Protein AF-A0A3Q8USA1-F1 (afdb_monomer)

Nearest PDB structures (foldseek):
  6ojb-assembly1_A  TM=8.573E-01  e=2.885E-10  Aspergillus fumigatus Af293
  6w6a-assembly1_A  TM=5.970E-01  e=2.858E-02  Stenotrophomonas maltophilia K279a
  2fy8-assembly1_B  TM=5.169E-01  e=9.387E-01  Methanothermobacter thermautotrophicus
  3dc8-assembly1_A  TM=4.720E-01  e=6.719E+00  Sinorhizobium meliloti

Sequence (205 aa):
MTAIPALAATARRVLTFAVVAVLATACMSRPESRDEGRWTPRPGEAADWDWQIDAPYELDEHRAMYDLDLAARMGCDGVEPDQNNPLDNRPGFPITRDDQVSWYREVAAEAHARGLSAGMKNGHDQPGAVAELVGHFDWALPEECAQYGECARLRPFVEAGKAVFAVDYAPGADRRTACRAHRAENVDGLIKTAPPTGEYRKRCG

Structure (mmCIF, N/CA/C/O backbone):
data_AF-A0A3Q8USA1-F1
#
_entry.id   AF-A0A3Q8USA1-F1
#
loop_
_atom_site.group_PDB
_atom_site.id
_atom_site.type_symbol
_atom_site.label_atom_id
_atom_site.label_alt_id
_atom_site.label_comp_id
_atom_site.label_asym_id
_atom_site.label_entity_id
_atom_site.label_seq_id
_atom_site.pdbx_PDB_ins_code
_atom_site.Cartn_x
_atom_site.Cartn_y
_atom_site.Cartn_z
_atom_site.occupancy
_atom_site.B_iso_or_equiv
_atom_site.auth_seq_id
_atom_site.auth_comp_id
_atom_site.auth_asym_id
_atom_site.auth_atom_id
_atom_site.pdbx_PDB_model_num
ATOM 1 N N . MET A 1 1 ? -30.283 -60.506 -32.685 1.00 41.50 1 MET A N 1
ATOM 2 C CA . MET A 1 1 ? -29.830 -61.617 -33.548 1.00 41.50 1 MET A CA 1
ATOM 3 C C . MET A 1 1 ? -30.134 -61.260 -34.991 1.00 41.50 1 MET A C 1
ATOM 5 O O . MET A 1 1 ? -31.283 -61.382 -35.374 1.00 41.50 1 MET A O 1
ATOM 9 N N . THR A 1 2 ? -29.133 -60.803 -35.741 1.00 37.25 2 THR A N 1
ATOM 10 C CA . THR A 1 2 ? -28.984 -60.978 -37.199 1.00 37.25 2 THR A CA 1
ATOM 11 C C . THR A 1 2 ? -27.609 -60.431 -37.572 1.00 37.25 2 THR A C 1
ATOM 13 O O . THR A 1 2 ? -27.199 -59.380 -37.086 1.00 37.25 2 THR A O 1
ATOM 16 N N . ALA A 1 3 ? -26.863 -61.210 -38.346 1.00 30.52 3 ALA A N 1
ATOM 17 C CA . ALA A 1 3 ? -25.444 -61.048 -38.616 1.00 30.52 3 ALA A CA 1
ATOM 18 C C . ALA A 1 3 ? -25.190 -61.084 -40.135 1.00 30.52 3 ALA A C 1
ATOM 20 O O . ALA A 1 3 ? -25.905 -61.806 -40.825 1.00 30.52 3 ALA A O 1
ATOM 21 N N . ILE A 1 4 ? -24.099 -60.414 -40.561 1.00 34.09 4 ILE A N 1
ATOM 22 C CA . ILE A 1 4 ? -23.218 -60.711 -41.728 1.00 34.09 4 ILE A CA 1
ATOM 23 C C . ILE A 1 4 ? -23.757 -60.291 -43.129 1.00 34.09 4 ILE A C 1
ATOM 25 O O . ILE A 1 4 ? -24.957 -60.416 -43.352 1.00 34.09 4 ILE A O 1
ATOM 29 N N . PRO A 1 5 ? -22.916 -59.816 -44.097 1.00 47.31 5 PRO A N 1
ATOM 30 C CA . PRO A 1 5 ? -21.484 -60.113 -44.250 1.00 47.31 5 PRO A CA 1
ATOM 31 C C . PRO A 1 5 ? -20.484 -58.963 -44.418 1.00 47.31 5 PRO A C 1
ATOM 33 O O . PRO A 1 5 ? -20.779 -57.842 -44.821 1.00 47.31 5 PRO A O 1
ATOM 36 N N . ALA A 1 6 ? -19.243 -59.368 -44.149 1.00 36.03 6 ALA A N 1
ATOM 37 C CA . ALA A 1 6 ? -17.991 -58.718 -44.477 1.00 36.03 6 ALA A CA 1
ATOM 38 C C . ALA A 1 6 ? -17.685 -58.770 -45.985 1.00 36.03 6 ALA A C 1
ATOM 40 O O . ALA A 1 6 ? -17.924 -59.787 -46.637 1.00 36.03 6 ALA A O 1
ATOM 41 N N . LEU A 1 7 ? -17.046 -57.717 -46.502 1.00 40.62 7 LEU A N 1
ATOM 42 C CA . LEU A 1 7 ? -16.212 -57.794 -47.699 1.00 40.62 7 LEU A CA 1
ATOM 43 C C . LEU A 1 7 ? -14.743 -57.736 -47.275 1.00 40.62 7 LEU A C 1
ATOM 45 O O . LEU A 1 7 ? -14.263 -56.729 -46.760 1.00 40.62 7 LEU A O 1
ATOM 49 N N . ALA A 1 8 ? -14.041 -58.839 -47.509 1.00 38.56 8 ALA A N 1
ATOM 50 C CA . ALA A 1 8 ? -12.591 -58.897 -47.529 1.00 38.56 8 ALA A CA 1
ATOM 51 C C . ALA A 1 8 ? -12.108 -58.595 -48.951 1.00 38.56 8 ALA A C 1
ATOM 53 O O . ALA A 1 8 ? -12.553 -59.246 -49.895 1.00 38.56 8 ALA A O 1
ATOM 54 N N . ALA A 1 9 ? -11.157 -57.674 -49.105 1.00 42.28 9 ALA A N 1
ATOM 55 C CA . ALA A 1 9 ? -10.286 -57.664 -50.274 1.00 42.28 9 ALA A CA 1
ATOM 56 C C . ALA A 1 9 ? -8.929 -57.014 -49.968 1.00 42.28 9 ALA A C 1
ATOM 58 O O . ALA A 1 9 ? -8.807 -55.813 -49.753 1.00 42.28 9 ALA A O 1
ATOM 59 N N . THR A 1 10 ? -7.910 -57.867 -50.072 1.00 44.50 10 THR A N 1
ATOM 60 C CA . THR A 1 10 ? -6.537 -57.594 -50.523 1.00 44.50 10 THR A CA 1
ATOM 61 C C . THR A 1 10 ? -5.614 -56.734 -49.660 1.00 44.50 10 THR A C 1
ATOM 63 O O . THR A 1 10 ? -5.546 -55.512 -49.747 1.00 44.50 10 THR A O 1
ATOM 66 N N . ALA A 1 11 ? -4.763 -57.461 -48.935 1.00 45.81 11 ALA A N 1
ATOM 67 C CA . ALA A 1 11 ? -3.492 -57.009 -48.405 1.00 45.81 11 ALA A CA 1
ATOM 68 C C . ALA A 1 11 ? -2.600 -56.394 -49.499 1.00 45.81 11 ALA A C 1
ATOM 70 O O . ALA A 1 11 ? -2.228 -57.059 -50.467 1.00 45.81 11 ALA A O 1
ATOM 71 N N . ARG A 1 12 ? -2.159 -55.155 -49.279 1.00 46.66 12 ARG A N 1
ATOM 72 C CA . ARG A 1 12 ? -0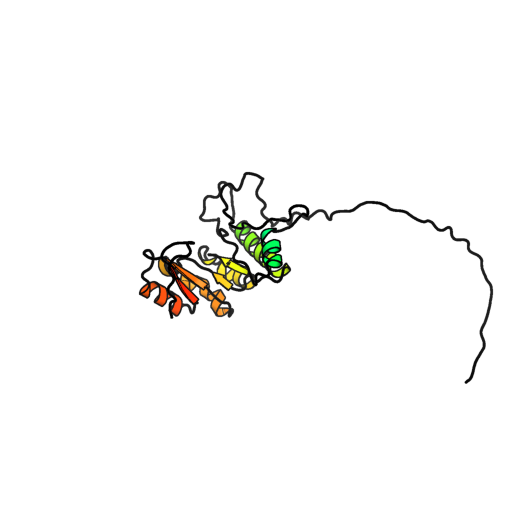.880 -54.669 -49.798 1.00 46.66 12 ARG A CA 1
ATOM 73 C C . ARG A 1 12 ? 0.065 -54.529 -48.617 1.00 46.66 12 ARG A C 1
ATOM 75 O O . ARG A 1 12 ? -0.127 -53.687 -47.748 1.00 46.66 12 ARG A O 1
ATOM 82 N N . ARG A 1 13 ? 1.070 -55.404 -48.582 1.00 52.91 13 ARG A N 1
ATOM 83 C CA . ARG A 1 13 ? 2.222 -55.281 -47.691 1.00 52.91 13 ARG A CA 1
ATOM 84 C C . ARG A 1 13 ? 2.954 -53.997 -48.069 1.00 52.91 13 ARG A C 1
ATOM 86 O O . ARG A 1 13 ? 3.578 -53.946 -49.123 1.00 52.91 13 ARG A O 1
ATOM 93 N N . VAL A 1 14 ? 2.876 -52.985 -47.218 1.00 48.16 14 VAL A N 1
ATOM 94 C CA . VAL A 1 14 ? 3.820 -51.870 -47.236 1.00 48.16 14 VAL A CA 1
ATOM 95 C C . VAL A 1 14 ? 4.632 -52.012 -45.958 1.00 48.16 14 VAL A C 1
ATOM 97 O O . VAL A 1 14 ? 4.147 -51.728 -44.866 1.00 48.16 14 VAL A O 1
ATOM 100 N N . LEU A 1 15 ? 5.842 -52.562 -46.094 1.00 49.56 15 LEU A N 1
ATOM 101 C CA . LEU A 1 15 ? 6.873 -52.414 -45.076 1.00 49.56 15 LEU A CA 1
ATOM 102 C C . LEU A 1 15 ? 7.251 -50.932 -45.054 1.00 49.56 15 LEU A C 1
ATOM 104 O O . LEU A 1 15 ? 8.017 -50.481 -45.903 1.00 49.56 15 LEU A O 1
ATOM 108 N N . THR A 1 16 ? 6.715 -50.182 -44.100 1.00 45.09 16 THR A N 1
ATOM 109 C CA . THR A 1 16 ? 7.245 -48.858 -43.782 1.00 45.09 16 THR A CA 1
ATOM 110 C C . THR A 1 16 ? 8.174 -49.018 -42.590 1.00 45.09 16 THR A C 1
ATOM 112 O O . THR A 1 16 ? 7.760 -49.449 -41.515 1.00 45.09 16 THR A O 1
ATOM 115 N N . PHE A 1 17 ? 9.451 -48.738 -42.833 1.00 44.44 17 PHE A N 1
ATOM 116 C CA . PHE A 1 17 ? 10.528 -48.740 -41.854 1.00 44.44 17 PHE A CA 1
ATOM 117 C C . PHE A 1 17 ? 10.133 -47.954 -40.598 1.00 44.44 17 PHE A C 1
ATOM 119 O O . PHE A 1 17 ? 9.755 -46.786 -40.678 1.00 44.44 17 PHE A O 1
ATOM 126 N N . ALA A 1 18 ? 10.261 -48.592 -39.435 1.00 45.69 18 ALA A N 1
ATOM 127 C CA . ALA A 1 18 ? 10.242 -47.910 -38.154 1.00 45.69 18 ALA A CA 1
ATOM 128 C C . ALA A 1 18 ? 11.491 -47.021 -38.060 1.00 45.69 18 ALA A C 1
ATOM 130 O O . ALA A 1 18 ? 12.594 -47.509 -37.822 1.00 45.69 18 ALA A O 1
ATOM 131 N N . VAL A 1 19 ? 11.323 -45.715 -38.259 1.00 45.16 19 VAL A N 1
ATOM 132 C CA . VAL A 1 19 ? 12.315 -44.730 -37.826 1.00 45.16 19 VAL A CA 1
ATOM 133 C C . VAL A 1 19 ? 11.991 -44.410 -36.373 1.00 45.16 19 VAL A C 1
ATOM 135 O O . VAL A 1 19 ? 11.144 -43.573 -36.073 1.00 45.16 19 VAL A O 1
ATOM 138 N N . VAL A 1 20 ? 12.644 -45.125 -35.460 1.00 43.28 20 VAL A N 1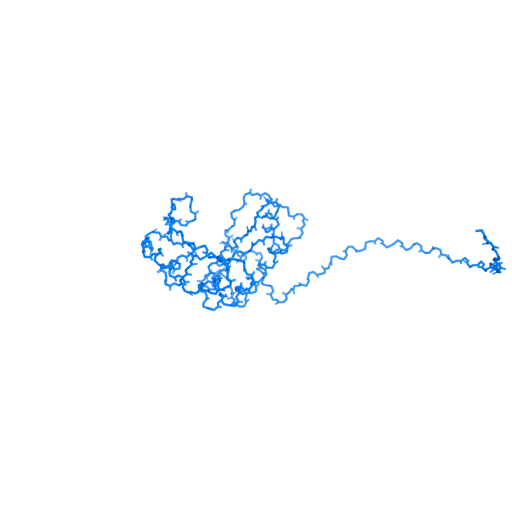
ATOM 139 C CA . VAL A 1 20 ? 12.740 -44.709 -34.061 1.00 43.28 20 VAL A CA 1
ATOM 140 C C . VAL A 1 20 ? 13.696 -43.518 -34.035 1.00 43.28 20 VAL A C 1
ATOM 142 O O . VAL A 1 20 ? 14.912 -43.684 -33.990 1.00 43.28 20 VAL A O 1
ATOM 145 N N . ALA A 1 21 ? 13.150 -42.308 -34.123 1.00 41.97 21 ALA A N 1
ATOM 146 C CA . ALA A 1 21 ? 13.903 -41.098 -33.836 1.00 41.97 21 ALA A CA 1
ATOM 147 C C . ALA A 1 21 ? 14.000 -40.948 -32.312 1.00 41.97 21 ALA A C 1
ATOM 149 O O . ALA A 1 21 ? 13.104 -40.412 -31.663 1.00 41.97 21 ALA A O 1
ATOM 150 N N . VAL A 1 22 ? 15.091 -41.456 -31.735 1.00 46.41 22 VAL A N 1
ATOM 151 C CA . VAL A 1 22 ? 15.540 -41.043 -30.403 1.00 46.41 22 VAL A CA 1
ATOM 152 C C . VAL A 1 22 ? 16.040 -39.606 -30.536 1.00 46.41 22 VAL A C 1
ATOM 154 O O . VAL A 1 22 ? 17.164 -39.376 -30.971 1.00 46.41 22 VAL A O 1
ATOM 157 N N . LEU A 1 23 ? 15.199 -38.634 -30.188 1.00 45.00 23 LEU A N 1
ATOM 158 C CA . LEU A 1 23 ? 15.644 -37.273 -29.898 1.00 45.00 23 LEU A CA 1
ATOM 159 C C . LEU A 1 23 ? 15.737 -37.133 -28.382 1.00 45.00 23 LEU A C 1
ATOM 161 O O . LEU A 1 23 ? 14.794 -36.733 -27.704 1.00 45.00 23 LEU A O 1
ATOM 165 N N . ALA A 1 24 ? 16.895 -37.523 -27.857 1.00 46.84 24 ALA A N 1
ATOM 166 C CA . ALA A 1 24 ? 17.329 -37.074 -26.551 1.00 46.84 24 ALA A CA 1
ATOM 167 C C . ALA A 1 24 ? 17.757 -35.602 -26.655 1.00 46.84 24 ALA A C 1
ATOM 169 O O . ALA A 1 24 ? 18.504 -35.218 -27.553 1.00 46.84 24 ALA A O 1
ATOM 170 N N . THR A 1 25 ? 17.281 -34.823 -25.684 1.00 48.22 25 THR A N 1
ATOM 171 C CA . THR A 1 25 ? 17.774 -33.509 -25.250 1.00 48.22 25 THR A CA 1
ATOM 172 C C . THR A 1 25 ? 17.727 -32.359 -26.255 1.00 48.22 25 THR A C 1
ATOM 174 O O . THR A 1 25 ? 18.694 -32.051 -26.940 1.00 48.22 25 THR A O 1
ATOM 177 N N . ALA A 1 26 ? 16.667 -31.568 -26.129 1.00 39.72 26 ALA A N 1
ATOM 178 C CA . ALA A 1 26 ? 16.862 -30.261 -25.519 1.00 39.72 26 ALA A CA 1
ATOM 179 C C . ALA A 1 26 ? 15.712 -30.022 -24.535 1.00 39.72 26 ALA A C 1
ATOM 181 O O . ALA A 1 26 ? 14.564 -29.861 -24.946 1.00 39.72 26 ALA A O 1
ATOM 182 N N . CYS A 1 27 ? 16.015 -29.992 -23.234 1.00 48.47 27 CYS A N 1
ATOM 183 C CA . CYS A 1 27 ? 15.275 -29.125 -22.326 1.00 48.47 27 CYS A CA 1
ATOM 184 C C . CYS A 1 27 ? 15.457 -27.714 -22.882 1.00 48.47 27 CYS A C 1
ATOM 186 O O . CYS A 1 27 ? 16.428 -27.034 -22.565 1.00 48.47 27 CYS A O 1
ATOM 188 N N . MET A 1 28 ? 14.595 -27.313 -23.810 1.00 37.81 28 MET A N 1
ATOM 189 C CA . MET A 1 28 ? 14.497 -25.917 -24.174 1.00 37.81 28 MET A CA 1
ATOM 190 C C . MET A 1 28 ? 13.747 -25.276 -23.021 1.00 37.81 28 MET A C 1
ATOM 192 O O . MET A 1 28 ? 12.517 -25.246 -23.001 1.00 37.81 28 MET A O 1
ATOM 196 N N . SER A 1 29 ? 14.505 -24.819 -22.024 1.00 48.47 29 SER A N 1
ATOM 197 C CA . SER A 1 29 ? 14.075 -23.716 -21.181 1.00 48.47 29 SER A CA 1
ATOM 198 C C . SER A 1 29 ? 13.485 -22.690 -22.138 1.00 48.47 29 SER A C 1
ATOM 200 O O . SER A 1 29 ? 14.175 -22.246 -23.064 1.00 48.47 29 SER A O 1
ATOM 202 N N . ARG A 1 30 ? 12.193 -22.377 -21.990 1.00 37.66 30 ARG A N 1
ATOM 203 C CA . ARG A 1 30 ? 11.657 -21.185 -22.644 1.00 37.66 30 ARG A CA 1
ATOM 204 C C . ARG A 1 30 ? 12.630 -20.062 -22.285 1.00 37.66 30 ARG A C 1
ATOM 206 O O . ARG A 1 30 ? 12.935 -19.939 -21.098 1.00 37.66 30 ARG A O 1
ATOM 213 N N . PRO A 1 31 ? 13.168 -19.299 -23.249 1.00 42.84 31 PRO A N 1
ATOM 214 C CA . PRO A 1 31 ? 13.800 -18.055 -22.868 1.00 42.84 31 PRO A CA 1
ATOM 215 C C . PRO A 1 31 ? 12.708 -17.295 -22.122 1.00 42.84 31 PRO A C 1
ATOM 217 O O . PRO A 1 31 ? 11.638 -17.065 -22.692 1.00 42.84 31 PRO A O 1
ATOM 220 N N . GLU A 1 32 ? 12.918 -17.024 -20.833 1.00 53.97 32 GLU A N 1
ATOM 221 C CA . GLU A 1 32 ? 12.134 -16.007 -20.150 1.00 53.97 32 GLU A CA 1
ATOM 222 C C . GLU A 1 32 ? 12.229 -14.789 -21.053 1.00 53.97 32 GLU A C 1
ATOM 224 O O . GLU A 1 32 ? 13.309 -14.224 -21.256 1.00 53.97 32 GLU A O 1
ATOM 229 N N . SER A 1 33 ? 11.114 -14.445 -21.695 1.00 50.84 33 SER A N 1
ATOM 230 C CA . SER A 1 33 ? 10.980 -13.113 -22.235 1.00 50.84 33 SER A CA 1
ATOM 231 C C . SER A 1 33 ? 11.227 -12.211 -21.042 1.00 50.84 33 SER A C 1
ATOM 233 O O . SER A 1 33 ? 10.444 -12.227 -20.093 1.00 50.84 33 SER A O 1
ATOM 235 N N . ARG A 1 34 ? 12.351 -11.491 -21.057 1.00 51.53 34 ARG A N 1
ATOM 236 C CA . ARG A 1 34 ? 12.476 -10.276 -20.267 1.00 51.53 34 ARG A CA 1
ATOM 237 C C . ARG A 1 34 ? 11.291 -9.434 -20.689 1.00 51.53 34 ARG A C 1
ATOM 239 O O . ARG A 1 34 ? 11.289 -8.909 -21.799 1.00 51.53 34 ARG A O 1
ATOM 246 N N . ASP A 1 35 ? 10.253 -9.452 -19.870 1.00 58.66 35 ASP A N 1
ATOM 247 C CA . ASP A 1 35 ? 9.091 -8.626 -20.095 1.00 58.66 35 ASP A CA 1
ATOM 248 C C . ASP A 1 35 ? 9.619 -7.194 -20.058 1.00 58.66 35 ASP A C 1
ATOM 250 O O . ASP A 1 35 ? 10.250 -6.795 -19.078 1.00 58.66 35 ASP A O 1
ATOM 254 N N . GLU A 1 36 ? 9.494 -6.451 -21.157 1.00 55.75 36 GLU A N 1
ATOM 255 C CA . GLU A 1 36 ? 10.148 -5.142 -21.311 1.00 55.75 36 GLU A CA 1
ATOM 256 C C . GLU A 1 36 ? 9.632 -4.099 -20.293 1.00 55.75 36 GLU A C 1
ATOM 258 O O . GLU A 1 36 ? 10.151 -2.989 -20.236 1.00 55.75 36 GLU A O 1
ATOM 263 N N . GLY A 1 37 ? 8.648 -4.463 -19.458 1.00 61.94 37 GLY A N 1
ATOM 264 C CA . GLY A 1 37 ? 8.141 -3.675 -18.332 1.00 61.94 37 GLY A CA 1
ATOM 265 C C . GLY A 1 37 ? 8.588 -4.123 -16.931 1.00 61.94 37 GLY A C 1
ATOM 266 O O . GLY A 1 37 ? 8.224 -3.460 -15.958 1.00 61.94 37 GLY A O 1
ATOM 267 N N . ARG A 1 38 ? 9.351 -5.218 -16.794 1.00 60.91 38 ARG A N 1
ATOM 268 C CA . ARG A 1 38 ? 9.814 -5.723 -15.492 1.00 60.91 38 ARG A CA 1
ATOM 269 C C . ARG A 1 38 ? 11.146 -5.087 -15.101 1.00 60.91 38 ARG A C 1
ATOM 271 O O . ARG A 1 38 ? 12.182 -5.372 -15.705 1.00 60.91 38 ARG A O 1
ATOM 278 N N . TRP A 1 39 ? 11.141 -4.264 -14.055 1.00 65.25 39 TRP A N 1
ATOM 279 C CA . TRP A 1 39 ? 12.376 -3.755 -13.460 1.00 65.25 39 TRP A CA 1
ATOM 280 C C . TRP A 1 39 ? 13.144 -4.896 -12.765 1.00 65.25 39 TRP A C 1
ATOM 282 O O . TRP A 1 39 ? 12.561 -5.747 -12.098 1.00 65.25 39 TRP A O 1
ATOM 292 N N . THR A 1 40 ? 14.466 -4.971 -12.946 1.00 62.81 40 THR A N 1
ATOM 293 C CA . THR A 1 40 ? 15.324 -5.985 -12.305 1.00 62.81 40 THR A CA 1
ATOM 294 C C . THR A 1 40 ? 16.676 -5.354 -11.950 1.00 62.81 40 THR A C 1
ATOM 296 O O . THR A 1 40 ? 17.422 -5.006 -12.874 1.00 62.81 40 THR A O 1
ATOM 299 N N . PRO A 1 41 ? 17.022 -5.194 -10.656 1.00 57.06 41 PRO A N 1
ATOM 300 C CA . PRO A 1 41 ? 18.289 -4.589 -10.249 1.00 57.06 41 PRO A CA 1
ATOM 301 C C . PRO A 1 41 ? 19.471 -5.499 -10.589 1.00 57.06 41 PRO A C 1
ATOM 303 O O . PRO A 1 41 ? 19.351 -6.729 -10.627 1.00 57.06 41 PRO A O 1
ATOM 306 N N . ARG A 1 42 ? 20.654 -4.915 -10.802 1.00 60.03 42 ARG A N 1
ATOM 307 C CA . ARG A 1 42 ? 21.885 -5.708 -10.903 1.00 60.03 42 ARG A CA 1
ATOM 308 C C . ARG A 1 42 ? 22.285 -6.244 -9.522 1.00 60.03 42 ARG A C 1
ATOM 310 O O . ARG A 1 42 ? 22.040 -5.584 -8.511 1.00 60.03 42 ARG A O 1
ATOM 317 N N . PRO A 1 43 ? 22.961 -7.405 -9.450 1.00 47.44 43 PRO A N 1
ATOM 318 C CA . PRO A 1 43 ? 23.558 -7.867 -8.200 1.00 47.44 43 PRO A CA 1
ATOM 319 C C . PRO A 1 43 ? 24.426 -6.772 -7.554 1.00 47.44 43 PRO A C 1
ATOM 321 O O . PRO A 1 43 ? 25.340 -6.254 -8.197 1.00 47.44 43 PRO A O 1
ATOM 324 N N . GLY A 1 44 ? 24.125 -6.417 -6.300 1.00 54.38 44 GLY A N 1
ATOM 325 C CA . GLY A 1 44 ? 24.814 -5.364 -5.537 1.00 54.38 44 GLY A CA 1
ATOM 326 C C . GLY A 1 44 ? 24.231 -3.949 -5.665 1.00 54.38 44 GLY A C 1
ATOM 327 O O . GLY A 1 44 ? 24.751 -3.037 -5.032 1.00 54.38 44 GLY A O 1
ATOM 328 N N . GLU A 1 45 ? 23.170 -3.752 -6.454 1.00 60.44 45 GLU A N 1
ATOM 329 C CA . GLU A 1 45 ? 22.512 -2.446 -6.637 1.00 60.44 45 GLU A CA 1
ATOM 330 C C . GLU A 1 45 ? 21.479 -2.135 -5.536 1.00 60.44 45 GLU A C 1
ATOM 332 O O . GLU A 1 45 ? 21.257 -0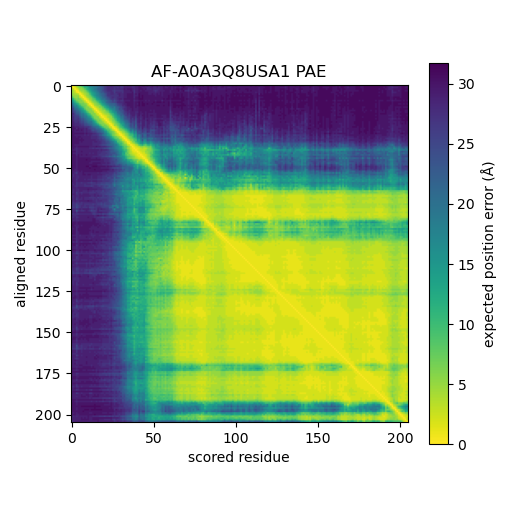.971 -5.220 1.00 60.44 45 GLU A O 1
ATOM 337 N N . ALA A 1 46 ? 20.908 -3.159 -4.892 1.00 56.25 46 ALA A N 1
ATOM 338 C CA . ALA A 1 46 ? 19.986 -3.021 -3.763 1.00 56.25 46 ALA A CA 1
ATOM 339 C C . ALA A 1 46 ? 20.680 -3.462 -2.463 1.00 56.25 46 ALA A C 1
ATOM 341 O O . ALA A 1 46 ? 20.798 -4.658 -2.198 1.00 56.25 46 ALA A O 1
ATOM 342 N N . ALA A 1 47 ? 21.201 -2.500 -1.695 1.00 46.84 47 ALA A N 1
ATOM 343 C CA . ALA A 1 47 ? 22.043 -2.770 -0.525 1.00 46.84 47 ALA A CA 1
ATOM 344 C C . ALA A 1 47 ? 21.257 -3.029 0.775 1.00 46.84 47 ALA A C 1
ATOM 346 O O . ALA A 1 47 ? 21.726 -3.815 1.587 1.00 46.84 47 ALA A O 1
ATOM 347 N N . ASP A 1 48 ? 20.068 -2.432 0.940 1.00 49.56 48 ASP A N 1
ATOM 348 C CA . ASP A 1 48 ? 19.368 -2.368 2.237 1.00 49.56 48 ASP A CA 1
ATOM 349 C C . ASP A 1 48 ? 17.841 -2.586 2.121 1.00 49.56 48 ASP A C 1
ATOM 351 O O . ASP A 1 48 ? 17.052 -1.835 2.692 1.00 49.56 48 ASP A O 1
ATOM 355 N N . TRP A 1 49 ? 17.391 -3.593 1.365 1.00 51.97 49 TRP A N 1
ATOM 356 C CA . TRP A 1 49 ? 15.981 -4.005 1.399 1.00 51.97 49 TRP A CA 1
ATOM 357 C C . TRP A 1 49 ? 15.842 -5.195 2.356 1.00 51.97 49 TRP A C 1
ATOM 359 O O . TRP A 1 49 ? 16.234 -6.320 2.051 1.00 51.97 49 TRP A O 1
ATOM 369 N N . ASP A 1 50 ? 15.403 -4.899 3.578 1.00 44.31 50 ASP A N 1
ATOM 370 C CA . ASP A 1 50 ? 15.230 -5.875 4.656 1.00 44.31 50 ASP A CA 1
ATOM 371 C C . ASP A 1 50 ? 14.036 -6.795 4.346 1.00 44.31 50 ASP A C 1
ATOM 373 O O . ASP A 1 50 ? 12.943 -6.320 4.036 1.00 44.31 50 ASP A O 1
ATOM 377 N N . TRP A 1 51 ? 14.240 -8.110 4.432 1.00 58.69 51 TRP A N 1
ATOM 378 C CA . TRP A 1 51 ? 13.179 -9.116 4.366 1.00 58.69 51 TRP A CA 1
ATOM 379 C C . TRP A 1 51 ? 13.443 -10.175 5.438 1.00 58.69 51 TRP A C 1
ATOM 381 O O . TRP A 1 51 ? 14.381 -10.971 5.377 1.00 58.69 51 TRP A O 1
ATOM 391 N N . GLN A 1 52 ? 12.607 -10.125 6.475 1.00 50.53 52 GLN A N 1
ATOM 392 C CA . GLN A 1 52 ? 12.687 -10.944 7.681 1.00 50.53 52 GLN A CA 1
ATOM 393 C C . GLN A 1 52 ? 11.929 -12.255 7.481 1.00 50.53 52 GLN A C 1
ATOM 395 O O . GLN A 1 52 ? 10.780 -12.400 7.901 1.00 50.53 52 GLN A O 1
ATOM 400 N N . ILE A 1 53 ? 12.570 -13.223 6.837 1.00 52.00 53 ILE A N 1
ATOM 401 C CA . ILE A 1 53 ? 12.084 -14.601 6.809 1.00 52.00 53 ILE A CA 1
ATOM 402 C C . ILE A 1 53 ? 13.252 -15.528 7.148 1.00 52.00 53 ILE A C 1
ATOM 404 O O . ILE A 1 53 ? 14.212 -15.657 6.394 1.00 52.00 53 ILE A O 1
ATOM 408 N N . ASP A 1 54 ? 13.136 -16.203 8.292 1.00 58.06 54 ASP A N 1
ATOM 409 C CA . ASP A 1 54 ? 14.148 -17.131 8.821 1.00 58.06 54 ASP A CA 1
ATOM 410 C C . ASP A 1 54 ? 13.948 -18.588 8.345 1.00 58.06 54 ASP A C 1
ATOM 412 O O . ASP A 1 54 ? 14.604 -19.513 8.833 1.00 58.06 54 ASP A O 1
ATOM 416 N N . ALA A 1 55 ? 13.015 -18.828 7.418 1.00 60.62 55 ALA A N 1
ATOM 417 C CA . ALA A 1 55 ? 12.753 -20.155 6.863 1.00 60.62 55 ALA A CA 1
ATOM 418 C C . ALA A 1 55 ? 13.641 -20.434 5.632 1.00 60.62 55 ALA A C 1
ATOM 420 O O . ALA A 1 55 ? 13.954 -19.517 4.873 1.00 60.62 55 ALA A O 1
ATOM 421 N N . PRO A 1 56 ? 14.065 -21.694 5.411 1.00 62.00 56 PRO A N 1
ATOM 422 C CA . PRO A 1 56 ? 14.943 -22.025 4.297 1.00 62.00 56 PRO A CA 1
ATOM 423 C C . PRO A 1 56 ? 14.241 -21.829 2.946 1.00 62.00 56 PRO A C 1
ATOM 425 O O . PRO A 1 56 ? 13.097 -22.249 2.751 1.00 62.00 56 PRO A O 1
ATOM 428 N N . TYR A 1 57 ? 14.961 -21.231 1.998 1.00 62.16 57 TYR A N 1
ATOM 429 C CA . TYR A 1 57 ? 14.552 -21.137 0.599 1.00 62.16 57 TYR A CA 1
ATOM 430 C C . TYR A 1 57 ? 15.022 -22.355 -0.191 1.00 62.16 57 TYR A C 1
ATOM 432 O O . TYR A 1 57 ? 16.182 -22.753 -0.096 1.00 62.16 57 TYR A O 1
ATOM 440 N N . GLU A 1 58 ? 14.145 -22.885 -1.041 1.00 66.25 58 GLU A N 1
ATOM 441 C CA . GLU A 1 58 ? 14.526 -23.827 -2.096 1.00 66.25 58 GLU A CA 1
ATOM 442 C C . GLU A 1 58 ? 15.045 -23.017 -3.293 1.00 66.25 58 GLU A C 1
ATOM 444 O O . GLU A 1 58 ? 14.263 -22.390 -4.010 1.00 66.25 58 GLU A O 1
ATOM 449 N N . LEU A 1 59 ? 16.372 -22.959 -3.449 1.00 72.12 59 LEU A N 1
ATOM 450 C CA . LEU A 1 59 ? 17.075 -22.151 -4.463 1.00 72.12 59 LEU A CA 1
ATOM 451 C C . LEU A 1 59 ? 17.577 -22.977 -5.660 1.00 72.12 59 LEU A C 1
ATOM 453 O O . LEU A 1 59 ? 18.318 -22.473 -6.503 1.00 72.12 59 LEU A O 1
ATOM 457 N N . ASP A 1 60 ? 17.244 -24.263 -5.705 1.00 74.50 60 ASP A N 1
ATOM 458 C CA . ASP A 1 60 ? 17.653 -25.193 -6.759 1.00 74.50 60 ASP A CA 1
ATOM 459 C C . ASP A 1 60 ? 16.874 -24.998 -8.069 1.00 74.50 60 ASP A C 1
ATOM 461 O O . ASP A 1 60 ? 17.358 -25.361 -9.144 1.00 74.50 60 ASP A O 1
ATOM 465 N N . GLU A 1 61 ? 15.706 -24.364 -7.998 1.00 67.25 61 GLU A N 1
ATOM 466 C CA . GLU A 1 61 ? 14.869 -24.037 -9.143 1.00 67.25 61 GLU A CA 1
ATOM 467 C C . GLU A 1 61 ? 14.694 -22.524 -9.310 1.00 67.25 61 GLU A C 1
ATOM 469 O O . GLU A 1 61 ? 14.472 -21.794 -8.348 1.00 67.25 61 GLU A O 1
ATOM 474 N N . HIS A 1 62 ? 14.722 -22.052 -10.560 1.00 72.19 62 HIS A N 1
ATOM 475 C CA . HIS A 1 62 ? 14.435 -20.652 -10.867 1.00 72.19 62 HIS A CA 1
ATOM 476 C C . HIS A 1 62 ? 12.986 -20.309 -10.489 1.00 72.19 62 HIS A C 1
ATOM 478 O O . HIS A 1 62 ? 12.043 -20.962 -10.953 1.00 72.19 62 HIS A O 1
ATOM 484 N N . ARG A 1 63 ? 12.807 -19.276 -9.662 1.00 71.31 63 ARG A N 1
ATOM 485 C CA . ARG A 1 63 ? 11.502 -18.736 -9.260 1.00 71.31 63 ARG A CA 1
ATOM 486 C C . ARG A 1 63 ? 11.403 -17.259 -9.597 1.00 71.31 63 ARG A C 1
ATOM 488 O O . ARG A 1 63 ? 12.371 -16.521 -9.437 1.00 71.31 63 ARG A O 1
ATOM 495 N N . ALA A 1 64 ? 10.206 -16.828 -9.988 1.00 76.25 64 ALA A N 1
ATOM 496 C CA . ALA A 1 64 ? 9.913 -15.416 -10.211 1.00 76.25 64 ALA A CA 1
ATOM 497 C C . ALA A 1 64 ? 9.998 -14.597 -8.906 1.00 76.25 64 ALA A C 1
ATOM 499 O O . ALA A 1 64 ? 10.583 -13.513 -8.919 1.00 76.25 64 ALA A O 1
ATOM 500 N N . MET A 1 65 ? 9.457 -15.134 -7.797 1.00 84.38 65 MET A N 1
ATOM 501 C CA . MET A 1 65 ? 9.451 -14.527 -6.455 1.00 84.38 65 MET A CA 1
ATOM 502 C C . MET A 1 65 ? 9.475 -15.607 -5.351 1.00 84.38 65 MET A C 1
ATOM 504 O O . MET A 1 65 ? 8.434 -16.160 -4.995 1.00 84.38 65 MET A O 1
ATOM 508 N N . TYR A 1 66 ? 10.660 -15.904 -4.800 1.00 82.94 66 TYR A N 1
ATOM 509 C CA . TYR A 1 66 ? 10.861 -16.988 -3.819 1.00 82.94 66 TYR A CA 1
ATOM 510 C C . TYR A 1 66 ? 10.030 -16.832 -2.534 1.00 82.94 66 TYR A C 1
ATOM 512 O O . TYR A 1 66 ? 9.569 -17.834 -1.983 1.00 82.94 66 TYR A O 1
ATOM 520 N N . ASP A 1 67 ? 9.794 -15.599 -2.083 1.00 84.94 67 ASP A N 1
ATOM 521 C CA . ASP A 1 67 ? 8.996 -15.311 -0.884 1.00 84.94 67 ASP A CA 1
ATOM 522 C C . ASP A 1 67 ? 7.544 -15.704 -1.014 1.00 84.94 67 ASP A C 1
ATOM 524 O O . ASP A 1 67 ? 6.959 -16.267 -0.091 1.00 84.94 67 ASP A O 1
ATOM 528 N N . LEU A 1 68 ? 6.959 -15.448 -2.180 1.00 89.75 68 LEU A N 1
ATOM 529 C CA . LEU A 1 68 ? 5.571 -15.799 -2.425 1.00 89.75 68 LEU A CA 1
ATOM 530 C C . LEU A 1 68 ? 5.411 -17.318 -2.497 1.00 89.75 68 LEU A C 1
ATOM 532 O O . LEU A 1 68 ? 4.432 -17.860 -1.987 1.00 89.75 68 LEU A O 1
ATOM 536 N N . ASP A 1 69 ? 6.394 -18.028 -3.064 1.00 88.25 69 ASP A N 1
ATOM 537 C CA . ASP A 1 69 ? 6.409 -19.493 -3.031 1.00 88.25 69 ASP A CA 1
ATOM 538 C C . ASP A 1 69 ? 6.504 -20.021 -1.597 1.00 88.25 69 ASP A C 1
ATOM 540 O O . ASP A 1 69 ? 5.824 -20.983 -1.235 1.00 88.25 69 ASP A O 1
ATOM 544 N N . LEU A 1 70 ? 7.345 -19.402 -0.768 1.00 84.88 70 LEU A N 1
ATOM 545 C CA . LEU A 1 70 ? 7.500 -19.784 0.629 1.00 84.88 70 LEU A CA 1
ATOM 546 C C . LEU A 1 70 ? 6.232 -19.494 1.442 1.00 84.88 70 LEU A C 1
ATOM 548 O O . LEU A 1 70 ? 5.766 -20.389 2.145 1.00 84.88 70 LEU A O 1
ATOM 552 N N . ALA A 1 71 ? 5.622 -18.317 1.286 1.00 89.25 71 ALA A N 1
ATOM 553 C CA . ALA A 1 71 ? 4.355 -17.962 1.924 1.00 89.25 71 ALA A CA 1
ATOM 554 C C . ALA A 1 71 ? 3.237 -18.949 1.553 1.00 89.25 71 ALA A C 1
ATOM 556 O O . ALA A 1 71 ? 2.530 -19.448 2.431 1.00 89.25 71 ALA A O 1
ATOM 557 N N . ALA A 1 72 ? 3.130 -19.315 0.272 1.00 90.00 72 ALA A N 1
ATOM 558 C CA . ALA A 1 72 ? 2.174 -20.322 -0.181 1.00 90.00 72 ALA A CA 1
ATOM 559 C C . ALA A 1 72 ? 2.449 -21.703 0.444 1.00 90.00 72 ALA A C 1
ATOM 561 O O . ALA A 1 72 ? 1.527 -22.353 0.937 1.00 90.00 72 ALA A O 1
ATOM 562 N N . ARG A 1 73 ? 3.716 -22.145 0.501 1.00 88.31 73 ARG A N 1
ATOM 563 C CA . ARG A 1 73 ? 4.099 -23.415 1.154 1.00 88.31 73 ARG A CA 1
ATOM 564 C C . ARG A 1 73 ? 3.823 -23.424 2.656 1.00 88.31 73 ARG A C 1
ATOM 566 O O . ARG A 1 73 ? 3.478 -24.470 3.198 1.00 88.31 73 ARG A O 1
ATOM 573 N N . MET A 1 74 ? 3.980 -22.283 3.323 1.00 89.06 74 MET A N 1
ATOM 574 C CA . MET A 1 74 ? 3.668 -22.117 4.744 1.00 89.06 74 MET A CA 1
ATOM 575 C C . MET A 1 74 ? 2.158 -22.077 5.022 1.00 89.06 74 MET A C 1
ATOM 577 O O . MET A 1 74 ? 1.761 -22.168 6.182 1.00 89.06 74 MET A O 1
ATOM 581 N N . GLY A 1 75 ? 1.322 -21.983 3.982 1.00 91.19 75 GLY A N 1
ATOM 582 C CA . GLY A 1 75 ? -0.130 -21.913 4.110 1.00 91.19 75 GLY A CA 1
ATOM 583 C C . GLY A 1 75 ? -0.637 -20.531 4.517 1.00 91.19 75 GLY A C 1
ATOM 584 O O . GLY A 1 75 ? -1.668 -20.444 5.178 1.00 91.19 75 GLY A O 1
ATOM 585 N N . CYS A 1 76 ? 0.085 -19.462 4.169 1.00 94.62 76 CYS A N 1
ATOM 586 C CA . CYS A 1 76 ? -0.394 -18.095 4.357 1.00 94.62 76 CYS A CA 1
ATOM 587 C C . CYS A 1 76 ? -1.647 -17.833 3.505 1.00 94.62 76 CYS A C 1
ATOM 589 O O . CYS A 1 76 ? -1.738 -18.304 2.374 1.00 94.62 76 CYS A O 1
ATOM 591 N N . ASP A 1 77 ? -2.576 -17.023 4.016 1.00 97.44 77 ASP A N 1
ATOM 592 C CA . ASP A 1 77 ? -3.762 -16.587 3.261 1.00 97.44 77 ASP A CA 1
ATOM 593 C C . ASP A 1 77 ? -3.464 -15.401 2.323 1.00 97.44 77 ASP A C 1
ATOM 595 O O . ASP A 1 77 ? -4.180 -15.147 1.354 1.00 97.44 77 ASP A O 1
ATOM 599 N N . GLY A 1 78 ? -2.404 -14.646 2.609 1.00 95.69 78 GLY A N 1
ATOM 600 C CA . GLY A 1 78 ? -2.005 -13.487 1.827 1.00 95.69 78 GLY A CA 1
ATOM 601 C C . GLY A 1 78 ? -0.663 -12.911 2.252 1.00 95.69 78 GLY A C 1
ATOM 602 O O . GLY A 1 78 ? -0.049 -13.369 3.217 1.00 95.69 78 GLY A O 1
ATOM 603 N N . VAL A 1 79 ? -0.219 -11.906 1.508 1.00 95.50 79 VAL A N 1
ATOM 604 C CA . VAL A 1 79 ? 1.076 -11.240 1.660 1.00 95.50 79 VAL A CA 1
ATOM 605 C C . VAL A 1 79 ? 0.915 -9.722 1.667 1.00 95.50 79 VAL A C 1
ATOM 607 O O . VAL A 1 79 ? 0.058 -9.168 0.976 1.00 95.50 79 VAL A O 1
ATOM 610 N N . GLU A 1 80 ? 1.777 -9.055 2.430 1.00 93.69 80 GLU A N 1
ATOM 611 C CA . GLU A 1 80 ? 1.989 -7.608 2.394 1.00 93.69 80 GLU A CA 1
ATOM 612 C C . GLU A 1 80 ? 3.443 -7.351 2.001 1.00 93.69 80 GLU A C 1
ATOM 614 O O . GLU A 1 80 ? 4.329 -7.464 2.846 1.00 93.69 80 GLU A O 1
ATOM 619 N N . PRO A 1 81 ? 3.723 -7.092 0.719 1.00 89.25 81 PRO A N 1
ATOM 620 C CA . PRO A 1 81 ? 5.084 -6.816 0.296 1.00 89.25 81 PRO A CA 1
ATOM 621 C C . PRO A 1 81 ? 5.448 -5.366 0.664 1.00 89.25 81 PRO A C 1
ATOM 623 O O . PRO A 1 81 ? 4.979 -4.429 0.012 1.00 89.25 81 PRO A O 1
ATOM 626 N N . ASP A 1 82 ? 6.239 -5.194 1.725 1.00 86.69 82 ASP A N 1
ATOM 627 C CA . ASP A 1 82 ? 6.676 -3.892 2.255 1.00 86.69 82 ASP A CA 1
ATOM 628 C C . ASP A 1 82 ? 7.789 -3.247 1.399 1.00 86.69 82 ASP A C 1
ATOM 630 O O . ASP A 1 82 ? 8.347 -3.872 0.496 1.00 86.69 82 ASP A O 1
ATOM 634 N N . GLN A 1 83 ? 8.124 -1.985 1.691 1.00 77.06 83 GLN A N 1
ATOM 635 C CA . GLN A 1 83 ? 9.184 -1.192 1.048 1.00 77.06 83 GLN A CA 1
ATOM 636 C C . GLN A 1 83 ? 9.008 -1.060 -0.471 1.00 77.06 83 GLN A C 1
ATOM 638 O O . GLN A 1 83 ? 9.952 -1.096 -1.259 1.00 77.06 83 GLN A O 1
ATOM 643 N N . ASN A 1 84 ? 7.759 -0.872 -0.878 1.00 71.31 84 ASN A N 1
ATOM 644 C CA . ASN A 1 84 ? 7.305 -0.911 -2.261 1.00 71.31 84 ASN A CA 1
ATOM 645 C C . ASN A 1 84 ? 6.969 0.464 -2.872 1.00 71.31 84 ASN A C 1
ATOM 647 O O . ASN A 1 84 ? 6.448 0.562 -3.984 1.00 71.31 84 ASN A O 1
ATOM 651 N N . ASN A 1 85 ? 7.276 1.541 -2.154 1.00 72.62 85 ASN A N 1
ATOM 652 C CA . ASN A 1 85 ? 7.063 2.941 -2.527 1.00 72.62 85 ASN A CA 1
ATOM 653 C C . ASN A 1 85 ? 8.403 3.708 -2.685 1.00 72.62 85 ASN A C 1
ATOM 655 O O . ASN A 1 85 ? 8.636 4.712 -2.011 1.00 72.62 85 ASN A O 1
ATOM 659 N N . PRO A 1 86 ? 9.335 3.265 -3.551 1.00 75.38 86 PRO A N 1
ATOM 660 C CA . PRO A 1 86 ? 10.709 3.773 -3.585 1.00 75.38 86 PRO A CA 1
ATOM 661 C C . PRO A 1 86 ? 10.888 5.203 -4.127 1.00 75.38 86 PRO A C 1
ATOM 663 O O . PRO A 1 86 ? 11.985 5.738 -3.998 1.00 75.38 86 PRO A O 1
ATOM 666 N N . LEU A 1 87 ? 9.873 5.831 -4.736 1.00 77.38 87 LEU A N 1
ATOM 667 C CA . LEU A 1 87 ? 10.019 7.136 -5.410 1.00 77.38 87 LEU A CA 1
ATOM 668 C C . LEU A 1 87 ? 10.429 8.293 -4.497 1.00 77.38 87 LEU A C 1
ATOM 670 O O . LEU A 1 87 ? 11.148 9.187 -4.941 1.00 77.38 87 LEU A O 1
ATOM 674 N N . ASP A 1 88 ? 9.999 8.258 -3.238 1.00 73.12 88 ASP A N 1
ATOM 675 C CA . ASP A 1 88 ? 10.378 9.254 -2.232 1.00 73.12 88 ASP A CA 1
ATOM 676 C C . ASP A 1 88 ? 11.563 8.785 -1.367 1.00 73.12 88 ASP A C 1
ATOM 678 O O . ASP A 1 88 ? 12.082 9.527 -0.528 1.00 73.12 88 ASP A O 1
ATOM 682 N N . ASN A 1 89 ? 12.055 7.572 -1.638 1.00 69.12 89 ASN A N 1
ATOM 683 C CA . ASN A 1 89 ? 13.261 7.014 -1.053 1.00 69.12 89 ASN A CA 1
ATOM 684 C C . ASN A 1 89 ? 14.486 7.304 -1.937 1.00 69.12 89 ASN A C 1
ATOM 686 O O . ASN A 1 89 ? 14.397 7.708 -3.096 1.00 69.12 89 ASN A O 1
ATOM 690 N N . ARG A 1 90 ? 15.684 7.115 -1.375 1.00 73.12 90 ARG A N 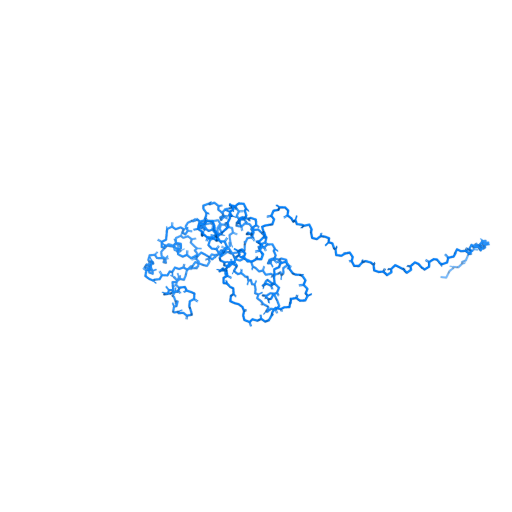1
ATOM 691 C CA . ARG A 1 90 ? 16.957 7.245 -2.105 1.00 73.12 90 ARG A CA 1
ATOM 692 C C . ARG A 1 90 ? 17.619 5.875 -2.240 1.00 73.12 90 ARG A C 1
ATOM 694 O O . ARG A 1 90 ? 18.611 5.634 -1.557 1.00 73.12 90 ARG A O 1
ATOM 701 N N . PRO A 1 91 ? 17.114 4.986 -3.116 1.00 72.44 91 PRO A N 1
ATOM 702 C CA . PRO A 1 91 ? 17.586 3.603 -3.187 1.00 72.44 91 PRO A CA 1
ATOM 703 C C . PRO A 1 91 ? 18.990 3.454 -3.805 1.00 72.44 91 PRO A C 1
ATOM 705 O O . PRO A 1 91 ? 19.525 2.355 -3.855 1.00 72.44 91 PRO A O 1
ATOM 708 N N . GLY A 1 92 ? 19.610 4.546 -4.270 1.00 77.81 92 GLY A N 1
ATOM 709 C CA . GLY A 1 92 ? 20.964 4.539 -4.841 1.00 77.81 92 GLY A CA 1
ATOM 710 C C . GLY A 1 92 ? 21.022 4.315 -6.356 1.00 77.81 92 GLY A C 1
ATOM 711 O O . GLY A 1 92 ? 22.099 4.409 -6.940 1.00 77.81 92 GLY A O 1
ATOM 712 N N . PHE A 1 93 ? 19.876 4.104 -7.004 1.00 79.38 93 PHE A N 1
ATOM 713 C CA . PHE A 1 93 ? 19.717 3.937 -8.452 1.00 79.38 93 PHE A CA 1
ATOM 714 C C . PHE A 1 93 ? 18.457 4.674 -8.949 1.00 79.38 93 PHE A C 1
ATOM 716 O O . PHE A 1 93 ? 17.580 4.994 -8.142 1.00 79.38 93 PHE A O 1
ATOM 723 N N . PRO A 1 94 ? 18.359 5.014 -10.250 1.00 81.81 94 PRO A N 1
ATOM 724 C CA . PRO A 1 94 ? 17.176 5.680 -10.783 1.00 81.81 94 PRO A CA 1
ATOM 725 C C . PRO A 1 94 ? 15.965 4.742 -10.767 1.00 81.81 94 PRO A C 1
ATOM 727 O O . PRO A 1 94 ? 16.052 3.610 -11.237 1.00 81.81 94 PRO A O 1
ATOM 730 N N . ILE A 1 95 ? 14.833 5.248 -10.281 1.00 83.44 95 ILE A N 1
ATOM 731 C CA . ILE A 1 95 ? 13.537 4.572 -10.322 1.00 83.44 95 ILE A CA 1
ATOM 732 C C . ILE A 1 95 ? 12.461 5.562 -10.765 1.00 83.44 95 ILE A C 1
ATOM 734 O O . ILE A 1 95 ? 12.445 6.717 -10.333 1.00 83.44 95 ILE A O 1
ATOM 738 N N . THR A 1 96 ? 11.598 5.137 -11.681 1.00 88.00 96 THR A N 1
ATOM 739 C CA . THR A 1 96 ? 10.506 5.949 -12.220 1.00 88.00 96 THR A CA 1
ATOM 740 C C . THR A 1 96 ? 9.167 5.536 -11.624 1.00 88.00 96 THR A C 1
ATOM 742 O O . THR A 1 96 ? 9.021 4.470 -11.025 1.00 88.00 96 THR A O 1
ATOM 745 N N . ARG A 1 97 ? 8.149 6.392 -11.784 1.00 88.44 97 ARG A N 1
ATOM 746 C CA . ARG A 1 97 ? 6.776 6.041 -11.402 1.00 88.44 97 ARG A CA 1
ATOM 747 C C . ARG A 1 97 ? 6.311 4.762 -12.085 1.00 88.44 97 ARG A C 1
ATOM 749 O O . ARG A 1 97 ? 5.620 3.966 -11.456 1.00 88.44 97 ARG A O 1
ATOM 756 N N . ASP A 1 98 ? 6.677 4.596 -13.347 1.00 89.94 98 ASP A N 1
ATOM 757 C CA . ASP A 1 98 ? 6.251 3.452 -14.139 1.00 89.94 98 ASP A CA 1
ATOM 758 C C . ASP A 1 98 ? 6.896 2.161 -13.626 1.00 89.94 98 ASP A C 1
ATOM 760 O O . ASP A 1 98 ? 6.202 1.152 -13.562 1.00 89.94 98 ASP A O 1
ATOM 764 N N . ASP A 1 99 ? 8.148 2.213 -13.150 1.00 87.88 99 ASP A N 1
ATOM 765 C CA . ASP A 1 99 ? 8.809 1.075 -12.489 1.00 87.88 99 ASP A CA 1
ATOM 766 C C . ASP A 1 99 ? 8.090 0.674 -11.190 1.00 87.88 99 ASP A C 1
ATOM 768 O O . ASP A 1 99 ? 7.843 -0.502 -10.939 1.00 87.88 99 ASP A O 1
ATOM 772 N N . GLN A 1 100 ? 7.707 1.651 -10.360 1.00 87.75 100 GLN A N 1
ATOM 773 C CA . GLN A 1 100 ? 6.954 1.383 -9.130 1.00 87.75 100 GLN A CA 1
ATOM 774 C C . GLN A 1 100 ? 5.575 0.776 -9.447 1.00 87.75 100 GLN A C 1
ATOM 776 O O . GLN A 1 100 ? 5.165 -0.215 -8.844 1.00 87.75 100 GLN A O 1
ATOM 781 N N . VAL A 1 101 ? 4.851 1.347 -10.413 1.00 91.12 101 VAL A N 1
ATOM 782 C CA . VAL A 1 101 ? 3.532 0.852 -10.837 1.00 91.12 101 VAL A CA 1
ATOM 783 C C . VAL A 1 101 ? 3.627 -0.540 -11.469 1.00 91.12 101 VAL A C 1
ATOM 785 O O . VAL A 1 101 ? 2.757 -1.374 -11.208 1.00 91.12 101 VAL A O 1
ATOM 788 N N . SER A 1 102 ? 4.648 -0.814 -12.289 1.00 91.19 102 SER A N 1
ATOM 789 C CA . SER A 1 102 ? 4.837 -2.136 -12.893 1.00 91.19 102 SER A CA 1
ATOM 790 C C . SER A 1 102 ? 5.142 -3.184 -11.828 1.00 91.19 102 SER A C 1
ATOM 792 O O . SER A 1 102 ? 4.494 -4.231 -11.823 1.00 91.19 102 SER A O 1
ATOM 794 N N . TRP A 1 103 ? 6.001 -2.856 -10.860 1.00 88.81 103 TRP A N 1
ATOM 795 C CA . TRP A 1 103 ? 6.273 -3.710 -9.708 1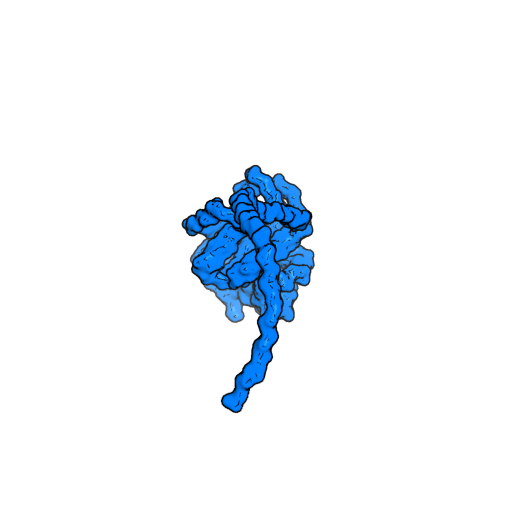.00 88.81 103 TRP A CA 1
ATOM 796 C C . TRP A 1 103 ? 4.995 -4.016 -8.908 1.00 88.81 103 TRP A C 1
ATOM 798 O O . TRP A 1 103 ? 4.732 -5.178 -8.601 1.00 88.81 103 TRP A O 1
ATOM 808 N N . TYR A 1 104 ? 4.143 -3.014 -8.642 1.00 92.94 104 TYR A N 1
ATOM 809 C CA . TYR A 1 104 ? 2.889 -3.220 -7.899 1.00 92.94 104 TYR A CA 1
ATOM 810 C C . TYR A 1 104 ? 1.952 -4.193 -8.625 1.00 92.94 104 TYR A C 1
ATOM 812 O O . TYR A 1 104 ? 1.313 -5.039 -8.001 1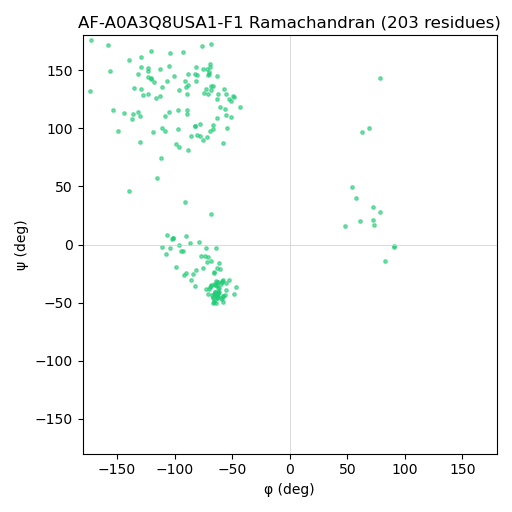.00 92.94 104 TYR A O 1
ATOM 820 N N . ARG A 1 105 ? 1.857 -4.081 -9.954 1.00 94.81 105 ARG A N 1
ATOM 821 C CA . ARG A 1 105 ? 1.040 -4.993 -10.764 1.00 94.81 105 ARG A CA 1
ATOM 822 C C . ARG A 1 105 ? 1.610 -6.406 -10.761 1.00 94.81 105 ARG A C 1
ATOM 824 O O . ARG A 1 105 ? 0.841 -7.356 -10.634 1.00 94.81 105 ARG A O 1
ATOM 831 N N . GLU A 1 106 ? 2.926 -6.533 -10.901 1.00 93.88 106 GLU A N 1
ATOM 832 C CA . GLU A 1 106 ? 3.608 -7.824 -10.937 1.00 93.88 106 GLU A CA 1
ATOM 833 C C . GLU A 1 106 ? 3.464 -8.565 -9.608 1.00 93.88 106 GLU A C 1
ATOM 835 O O . GLU A 1 106 ? 3.018 -9.708 -9.601 1.00 93.88 106 GLU A O 1
ATOM 840 N N . VAL A 1 107 ? 3.762 -7.916 -8.478 1.00 93.88 107 VAL A N 1
ATOM 841 C CA . VAL A 1 107 ? 3.722 -8.584 -7.169 1.00 93.88 107 VAL A CA 1
ATOM 842 C C . VAL A 1 107 ? 2.316 -9.073 -6.819 1.00 93.88 107 VAL A C 1
ATOM 844 O O . VAL A 1 107 ? 2.153 -10.170 -6.286 1.00 93.88 107 VAL A O 1
ATOM 847 N N . ALA A 1 108 ? 1.287 -8.297 -7.172 1.00 96.56 108 ALA A N 1
ATOM 848 C CA . ALA A 1 108 ? -0.097 -8.699 -6.979 1.00 96.56 108 ALA A CA 1
ATOM 849 C C . ALA A 1 108 ? -0.461 -9.901 -7.864 1.00 96.56 108 ALA A C 1
ATOM 851 O O . ALA A 1 108 ? -1.024 -10.880 -7.375 1.00 96.56 108 ALA A O 1
ATOM 852 N N . ALA A 1 109 ? -0.081 -9.866 -9.146 1.00 97.06 109 ALA A N 1
ATOM 853 C CA . ALA A 1 109 ? -0.325 -10.967 -10.073 1.00 97.06 109 ALA A CA 1
ATOM 854 C C . ALA A 1 109 ? 0.392 -12.260 -9.645 1.00 97.06 109 ALA A C 1
ATOM 856 O O . ALA A 1 109 ? -0.204 -13.337 -9.687 1.00 97.06 109 ALA A O 1
ATOM 857 N N . GLU A 1 110 ? 1.642 -12.163 -9.187 1.00 95.94 110 GLU A N 1
ATOM 858 C CA . GLU A 1 110 ? 2.427 -13.303 -8.710 1.00 95.94 110 GLU A CA 1
ATOM 859 C C . GLU A 1 110 ? 1.874 -13.887 -7.400 1.00 95.94 110 GLU A C 1
ATOM 861 O O . GLU A 1 110 ? 1.894 -15.110 -7.219 1.00 95.94 110 GLU A O 1
ATOM 866 N N . ALA A 1 111 ? 1.333 -13.053 -6.505 1.00 96.94 111 ALA A N 1
ATOM 867 C CA . ALA A 1 111 ? 0.632 -13.516 -5.308 1.00 96.94 111 ALA A CA 1
ATOM 868 C C . ALA A 1 111 ? -0.652 -14.271 -5.687 1.00 96.94 111 ALA A C 1
ATOM 870 O O . ALA A 1 111 ? -0.851 -15.419 -5.274 1.00 96.94 111 ALA A O 1
ATOM 871 N N . HIS A 1 112 ? -1.477 -13.689 -6.563 1.00 98.38 112 HIS A N 1
ATOM 872 C CA . HIS A 1 112 ? -2.714 -14.313 -7.037 1.00 98.38 112 HIS A CA 1
ATOM 873 C C . HIS A 1 112 ? -2.467 -15.626 -7.783 1.00 98.38 112 HIS A C 1
ATOM 875 O O . HIS A 1 112 ? -3.212 -16.587 -7.589 1.00 98.38 112 HIS A O 1
ATOM 881 N N . ALA A 1 113 ? -1.393 -15.718 -8.573 1.00 97.31 113 ALA A N 1
ATOM 882 C CA . ALA A 1 113 ? -0.994 -16.948 -9.262 1.00 97.31 113 ALA A CA 1
ATOM 883 C C . ALA A 1 113 ? -0.693 -18.113 -8.298 1.00 97.31 113 ALA A C 1
ATOM 885 O O . ALA A 1 113 ? -0.769 -19.279 -8.691 1.00 97.31 113 ALA A O 1
ATOM 886 N N . ARG A 1 114 ? -0.393 -17.806 -7.030 1.00 96.44 114 ARG A N 1
ATOM 887 C CA . ARG A 1 114 ? -0.137 -18.770 -5.949 1.00 96.44 114 ARG A CA 1
ATOM 888 C C . ARG A 1 114 ? -1.327 -18.960 -5.010 1.00 96.44 114 ARG A C 1
ATOM 890 O O . ARG A 1 114 ? -1.208 -19.677 -4.022 1.00 96.44 114 ARG A O 1
ATOM 897 N N . GLY A 1 115 ? -2.471 -18.344 -5.313 1.00 97.56 115 GLY A N 1
ATOM 898 C CA . GLY A 1 115 ? -3.660 -18.384 -4.462 1.00 97.56 115 GLY A CA 1
ATOM 899 C C . GLY A 1 115 ? -3.544 -17.544 -3.188 1.00 97.56 115 GLY A C 1
ATOM 900 O O . GLY A 1 115 ? -4.335 -17.743 -2.272 1.00 97.56 115 GLY A O 1
ATOM 901 N N . LEU A 1 116 ? -2.577 -16.625 -3.125 1.00 98.25 116 LEU A N 1
ATOM 902 C CA . LEU A 1 116 ? -2.392 -15.699 -2.012 1.00 98.25 116 LEU A CA 1
ATOM 903 C C . LEU A 1 116 ? -3.162 -14.408 -2.278 1.00 98.25 116 LEU A C 1
ATOM 905 O O . LEU A 1 116 ? -3.132 -13.889 -3.393 1.00 98.25 116 LEU A O 1
ATOM 909 N N . SER A 1 117 ? -3.787 -13.849 -1.246 1.00 98.50 117 SER A N 1
ATOM 910 C CA . SER A 1 117 ? -4.255 -12.465 -1.286 1.00 98.50 117 SER A CA 1
ATOM 911 C C . SER A 1 117 ? -3.077 -11.475 -1.254 1.00 98.50 117 SER A C 1
ATOM 913 O O . SER A 1 117 ? -2.070 -11.738 -0.601 1.00 98.50 117 SER A O 1
ATOM 915 N N . ALA A 1 118 ? -3.199 -10.322 -1.914 1.00 98.00 118 ALA A N 1
ATOM 916 C CA . ALA A 1 118 ? -2.176 -9.276 -1.950 1.00 98.00 118 ALA A CA 1
ATOM 917 C C . ALA A 1 118 ? -2.657 -7.966 -1.303 1.00 98.00 118 ALA A C 1
ATOM 919 O O . ALA A 1 118 ? -3.672 -7.392 -1.710 1.00 98.00 118 ALA A O 1
ATOM 920 N N . GLY A 1 119 ? -1.890 -7.463 -0.333 1.00 97.75 119 GLY A N 1
ATOM 921 C CA . GLY A 1 119 ? -2.101 -6.168 0.313 1.00 97.75 119 GLY A CA 1
ATOM 922 C C . GLY A 1 119 ? -1.248 -5.048 -0.286 1.00 97.75 119 GLY A C 1
ATOM 923 O O . GLY A 1 119 ? -0.042 -5.208 -0.464 1.00 97.75 119 GLY A O 1
ATOM 924 N N . MET A 1 120 ? -1.857 -3.891 -0.563 1.00 96.38 120 MET A N 1
ATOM 925 C CA . MET A 1 120 ? -1.132 -2.685 -0.976 1.00 96.38 120 MET A CA 1
ATOM 926 C C . MET A 1 120 ? -0.582 -1.956 0.254 1.00 96.38 120 MET A C 1
ATOM 928 O O . MET A 1 120 ? -1.322 -1.241 0.936 1.00 96.38 120 MET A O 1
ATOM 932 N N . LYS A 1 121 ? 0.713 -2.109 0.530 1.00 94.81 121 LYS A N 1
ATOM 933 C CA . LYS A 1 121 ? 1.411 -1.313 1.547 1.00 94.81 121 LYS A CA 1
ATOM 934 C C . LYS A 1 121 ? 1.658 0.106 1.046 1.00 94.81 121 LYS A C 1
ATOM 936 O O . LYS A 1 121 ? 2.114 0.256 -0.078 1.00 94.81 121 LYS A O 1
ATOM 941 N N . ASN A 1 122 ? 1.309 1.120 1.843 1.00 93.50 122 ASN A N 1
ATOM 942 C CA . ASN A 1 122 ? 1.668 2.543 1.672 1.00 93.50 122 ASN A CA 1
ATOM 943 C C . ASN A 1 122 ? 1.473 3.177 0.272 1.00 93.50 122 ASN A C 1
ATOM 945 O O . ASN A 1 122 ? 1.908 4.294 0.013 1.00 93.50 122 ASN A O 1
ATOM 949 N N . GLY A 1 123 ? 0.715 2.552 -0.631 1.00 91.31 123 GLY A N 1
ATOM 950 C CA . GLY A 1 123 ? 0.499 3.069 -1.984 1.00 91.31 123 GLY A CA 1
ATOM 951 C C . GLY A 1 123 ? -0.186 4.438 -2.061 1.00 91.31 123 GLY A C 1
ATOM 952 O O . GLY A 1 123 ? -0.154 5.087 -3.102 1.00 91.31 123 GLY A O 1
ATOM 953 N N . HIS A 1 124 ? -0.804 4.898 -0.972 1.00 92.31 124 HIS A N 1
ATOM 954 C CA . HIS A 1 124 ? -1.421 6.222 -0.871 1.00 92.31 124 HIS A CA 1
ATOM 955 C C . HIS A 1 124 ? -0.443 7.397 -0.792 1.00 92.31 124 HIS A C 1
ATOM 957 O O . HIS A 1 124 ? -0.859 8.542 -1.020 1.00 92.31 124 HIS A O 1
ATOM 963 N N . ASP A 1 125 ? 0.829 7.123 -0.510 1.00 88.94 125 ASP A N 1
ATOM 964 C CA . ASP A 1 125 ? 1.876 8.140 -0.402 1.00 88.94 125 ASP A CA 1
ATOM 965 C C . ASP A 1 125 ? 2.052 8.827 -1.756 1.00 88.94 125 ASP A C 1
ATOM 967 O O . ASP A 1 125 ? 2.218 10.041 -1.844 1.00 88.94 125 ASP A O 1
ATOM 971 N N . GLN A 1 126 ? 1.877 8.054 -2.833 1.00 88.88 126 GLN A N 1
ATOM 972 C CA . GLN A 1 126 ? 1.866 8.556 -4.192 1.00 88.88 126 GLN A CA 1
ATOM 973 C C . GLN A 1 126 ? 0.445 8.961 -4.630 1.00 88.88 126 GLN A C 1
ATOM 975 O O . GLN A 1 126 ? -0.431 8.104 -4.813 1.00 88.88 126 GLN A O 1
ATOM 980 N N . PRO A 1 127 ? 0.192 10.254 -4.910 1.00 87.88 127 PRO A N 1
ATOM 981 C CA . PRO A 1 127 ? -1.109 10.706 -5.385 1.00 87.88 127 PRO A CA 1
ATOM 982 C C . PRO A 1 127 ? -1.567 9.959 -6.647 1.00 87.88 127 PRO A C 1
ATOM 984 O O . PRO A 1 127 ? -0.842 9.851 -7.636 1.00 87.88 127 PRO A O 1
ATOM 987 N N . GLY A 1 128 ? -2.797 9.446 -6.611 1.00 91.25 128 GLY A N 1
ATOM 988 C CA . GLY A 1 128 ? -3.428 8.736 -7.727 1.00 91.25 128 GLY A CA 1
ATOM 989 C C . GLY A 1 128 ? -3.063 7.253 -7.860 1.00 91.25 128 GLY A C 1
ATOM 990 O O . GLY A 1 128 ? -3.791 6.538 -8.545 1.00 91.25 128 GLY A O 1
ATOM 991 N N . ALA A 1 129 ? -2.020 6.759 -7.182 1.00 93.00 129 ALA A N 1
ATOM 992 C CA . ALA A 1 129 ? -1.619 5.353 -7.281 1.00 93.00 129 ALA A CA 1
ATOM 993 C C . ALA A 1 129 ? -2.713 4.400 -6.775 1.00 93.00 129 ALA A C 1
ATOM 995 O O . ALA A 1 129 ? -3.015 3.416 -7.439 1.00 93.00 129 ALA A O 1
ATOM 996 N N . VAL A 1 130 ? -3.388 4.738 -5.670 1.00 95.81 130 VAL A N 1
ATOM 997 C CA . VAL A 1 130 ? -4.511 3.940 -5.143 1.00 95.81 130 VAL A CA 1
ATOM 998 C C . VAL A 1 130 ? -5.637 3.797 -6.170 1.00 95.81 130 VAL A C 1
ATOM 1000 O O . VAL A 1 130 ? -6.110 2.692 -6.409 1.00 95.81 130 VAL A O 1
ATOM 1003 N N . ALA A 1 131 ? -6.050 4.887 -6.821 1.00 96.75 131 ALA A N 1
ATOM 1004 C CA . ALA A 1 131 ? -7.113 4.834 -7.826 1.00 96.75 131 ALA A CA 1
ATOM 1005 C C . ALA A 1 131 ? -6.709 4.010 -9.063 1.00 96.75 131 ALA A C 1
ATOM 1007 O O . ALA A 1 131 ? -7.547 3.324 -9.641 1.00 96.75 131 ALA A O 1
ATOM 1008 N N . GLU A 1 132 ? -5.433 4.057 -9.455 1.00 97.00 132 GLU A N 1
ATOM 1009 C CA . GLU A 1 132 ? -4.899 3.273 -10.574 1.00 97.00 132 GLU A CA 1
ATOM 1010 C C . GLU A 1 132 ? -4.770 1.777 -10.242 1.00 97.00 132 GLU A C 1
ATOM 1012 O O . GLU A 1 132 ? -5.016 0.931 -11.101 1.00 97.00 132 GLU A O 1
ATOM 1017 N N . LEU A 1 133 ? -4.379 1.445 -9.009 1.00 96.75 133 LEU A N 1
ATOM 1018 C CA . LEU A 1 133 ? -3.935 0.101 -8.632 1.00 96.75 133 LEU A CA 1
ATOM 1019 C C . LEU A 1 133 ? -4.932 -0.679 -7.771 1.00 96.75 133 LEU A C 1
ATOM 1021 O O . LEU A 1 133 ? -4.748 -1.882 -7.597 1.00 96.75 133 LEU A O 1
ATOM 1025 N N . VAL A 1 134 ? -6.015 -0.059 -7.289 1.00 98.12 134 VAL A N 1
ATOM 1026 C CA . VAL A 1 134 ? -7.028 -0.727 -6.449 1.00 98.12 134 VAL A CA 1
ATOM 1027 C C . VAL A 1 134 ? -7.567 -2.014 -7.075 1.00 98.12 134 VAL A C 1
ATOM 1029 O O . VAL A 1 134 ? -7.899 -2.950 -6.356 1.00 98.12 134 VAL A O 1
ATOM 1032 N N . GLY A 1 135 ? -7.631 -2.110 -8.407 1.00 98.38 135 GLY A N 1
ATOM 1033 C CA . GLY A 1 135 ? -8.075 -3.317 -9.110 1.00 98.38 135 GLY A CA 1
ATOM 1034 C C . GLY A 1 135 ? -7.153 -4.530 -8.941 1.00 98.38 135 GLY A C 1
ATOM 1035 O O . GLY A 1 135 ? -7.633 -5.653 -9.057 1.00 98.38 135 GLY A O 1
ATOM 1036 N N . HIS A 1 136 ? -5.872 -4.313 -8.633 1.00 98.31 136 HIS A N 1
ATOM 1037 C CA . HIS A 1 136 ? -4.852 -5.359 -8.538 1.00 98.31 136 HIS A CA 1
ATOM 1038 C C . HIS A 1 136 ? -4.695 -5.928 -7.123 1.00 98.31 136 HIS A C 1
ATOM 1040 O O . HIS A 1 136 ? -4.300 -7.074 -6.984 1.00 98.31 136 HIS A O 1
ATOM 1046 N N . PHE A 1 137 ? -5.026 -5.169 -6.078 1.00 98.50 137 PHE A N 1
ATOM 1047 C CA . PHE A 1 137 ? -4.851 -5.588 -4.681 1.00 98.50 137 PHE A CA 1
ATOM 1048 C C . PHE A 1 137 ? -6.171 -5.984 -4.029 1.00 98.50 137 PHE A C 1
ATOM 1050 O O . PHE A 1 137 ? -7.221 -5.467 -4.399 1.00 98.50 137 PHE A O 1
ATOM 1057 N N . ASP A 1 138 ? -6.141 -6.851 -3.025 1.00 98.69 138 ASP A N 1
ATOM 1058 C CA . ASP A 1 138 ? -7.342 -7.311 -2.315 1.00 98.69 138 ASP A CA 1
ATOM 1059 C C . ASP A 1 138 ? -7.691 -6.435 -1.105 1.00 98.69 138 ASP A C 1
ATOM 1061 O O . ASP A 1 138 ? -8.849 -6.364 -0.694 1.00 98.69 138 ASP A O 1
ATOM 1065 N N . TRP A 1 139 ? -6.693 -5.750 -0.549 1.00 98.69 139 TRP A N 1
ATOM 1066 C CA . TRP A 1 139 ? -6.800 -4.849 0.600 1.00 98.69 139 TRP A CA 1
ATOM 1067 C C . TRP A 1 139 ? -5.624 -3.864 0.613 1.00 98.69 139 TRP A C 1
ATOM 1069 O O . TRP A 1 139 ? -4.684 -3.995 -0.173 1.00 98.69 139 TRP A O 1
ATOM 1079 N N . ALA A 1 140 ? -5.672 -2.867 1.495 1.00 97.94 140 ALA A N 1
ATOM 1080 C CA . ALA A 1 140 ? -4.584 -1.910 1.704 1.00 97.94 140 ALA A CA 1
ATOM 1081 C C . ALA A 1 140 ? -4.112 -1.894 3.160 1.00 97.94 140 ALA A C 1
ATOM 1083 O O . ALA A 1 140 ? -4.908 -2.099 4.077 1.00 97.94 140 ALA A O 1
ATOM 1084 N N . LEU A 1 141 ? -2.830 -1.597 3.364 1.00 97.06 141 LEU A N 1
ATOM 1085 C CA . LEU A 1 141 ? -2.218 -1.390 4.675 1.00 97.06 141 LEU A CA 1
ATOM 1086 C C . LEU A 1 141 ? -1.432 -0.078 4.639 1.00 97.06 141 LEU A C 1
ATOM 1088 O O . LEU A 1 141 ? -0.265 -0.069 4.256 1.00 97.06 141 LEU A O 1
ATOM 1092 N N . PRO A 1 142 ? -2.078 1.053 4.951 1.00 95.44 142 PRO A N 1
ATOM 1093 C CA . PRO A 1 142 ? -1.386 2.319 5.114 1.00 95.44 142 PRO A CA 1
ATOM 1094 C C . PRO A 1 142 ? -0.775 2.427 6.516 1.00 95.44 142 PRO A C 1
ATOM 1096 O O . PRO A 1 142 ? -1.367 2.010 7.519 1.00 95.44 142 PRO A O 1
ATOM 1099 N N . GLU A 1 143 ? 0.360 3.096 6.594 1.00 94.12 143 GLU A N 1
ATOM 1100 C CA . GLU A 1 143 ? 0.932 3.590 7.833 1.00 94.12 143 GLU A CA 1
ATOM 1101 C C . GLU A 1 143 ? 0.770 5.106 7.904 1.00 94.12 143 GLU A C 1
ATOM 1103 O O . GLU A 1 143 ? 0.887 5.811 6.909 1.00 94.12 143 GLU A O 1
ATOM 1108 N N . GLU A 1 144 ? 0.469 5.608 9.098 1.00 94.75 144 GLU A N 1
ATOM 1109 C CA . GLU A 1 144 ? 0.510 7.031 9.444 1.00 94.75 144 GLU A CA 1
ATOM 1110 C C . GLU A 1 144 ? -0.432 7.932 8.623 1.00 94.75 144 GLU A C 1
ATOM 1112 O O . GLU A 1 144 ? -0.291 9.159 8.604 1.00 94.75 144 GLU A O 1
ATOM 1117 N N . CYS A 1 145 ? -1.468 7.356 8.003 1.00 95.94 145 CYS A N 1
ATOM 1118 C CA . CYS A 1 145 ? -2.409 8.133 7.201 1.00 95.94 145 CYS A CA 1
ATOM 1119 C C . CYS A 1 145 ? -3.085 9.244 8.018 1.00 95.94 145 CYS A C 1
ATOM 1121 O O . CYS A 1 145 ? -3.451 10.281 7.460 1.00 95.94 145 CYS A O 1
ATOM 1123 N N . ALA A 1 146 ? -3.284 9.068 9.331 1.00 95.94 146 ALA A N 1
ATOM 1124 C CA . ALA A 1 146 ? -3.904 10.100 10.150 1.00 95.94 146 ALA A CA 1
ATOM 1125 C C . ALA A 1 146 ? -2.902 11.170 10.590 1.00 95.94 146 ALA A C 1
ATO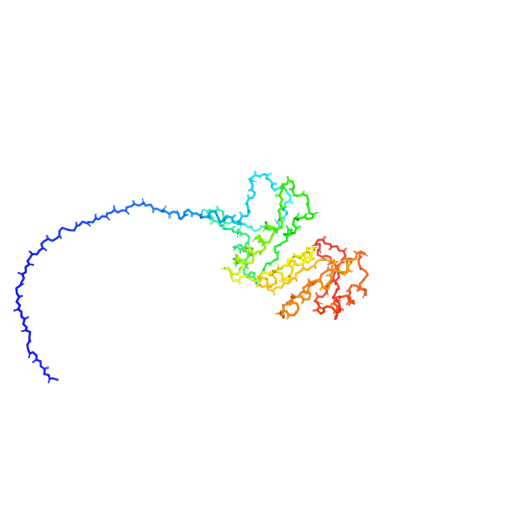M 1127 O O . ALA A 1 146 ? -3.273 12.343 10.654 1.00 95.94 146 ALA A O 1
ATOM 1128 N N . GLN A 1 147 ? -1.653 10.786 10.862 1.00 95.00 147 GLN A N 1
ATOM 1129 C CA . GLN A 1 147 ? -0.546 11.710 11.122 1.00 95.00 147 GLN A CA 1
ATOM 1130 C C . GLN A 1 147 ? -0.347 12.695 9.965 1.00 95.00 147 GLN A C 1
ATOM 1132 O O . GLN A 1 147 ? -0.198 13.894 10.206 1.00 95.00 147 GLN A O 1
ATOM 1137 N N . TYR A 1 148 ? -0.409 12.205 8.725 1.00 94.19 148 TYR A N 1
ATOM 1138 C CA . TYR A 1 148 ? -0.181 13.019 7.529 1.00 94.19 148 TYR A CA 1
ATOM 1139 C C . TYR A 1 148 ? -1.459 13.584 6.891 1.00 94.19 148 TYR A C 1
ATOM 1141 O O . TYR A 1 148 ? -1.388 14.418 5.989 1.00 94.19 148 TYR A O 1
ATOM 1149 N N . GLY A 1 149 ? -2.644 13.203 7.381 1.00 94.94 149 GLY A N 1
ATOM 1150 C CA . GLY A 1 149 ? -3.921 13.673 6.831 1.00 94.94 149 GLY A CA 1
ATOM 1151 C C . GLY A 1 149 ? -4.252 13.069 5.460 1.00 94.94 149 GLY A C 1
ATOM 1152 O O . GLY A 1 149 ? -4.880 13.714 4.622 1.00 94.94 149 GLY A O 1
ATOM 1153 N N . GLU A 1 150 ? -3.833 11.829 5.229 1.00 95.50 150 GLU A N 1
ATOM 1154 C CA . GLU A 1 150 ? -3.857 11.141 3.938 1.00 95.50 150 GLU A CA 1
ATOM 1155 C C . GLU A 1 150 ? -4.860 9.984 3.883 1.00 95.50 150 GLU A C 1
ATOM 1157 O O . GLU A 1 150 ? -5.056 9.406 2.816 1.00 95.50 150 GLU A O 1
ATOM 1162 N N . CYS A 1 151 ? -5.572 9.681 4.978 1.00 96.62 151 CYS A N 1
ATOM 1163 C CA . CYS A 1 151 ? -6.524 8.560 5.008 1.00 96.62 151 CYS A CA 1
ATOM 1164 C C . CYS A 1 151 ? -7.589 8.634 3.896 1.00 96.62 151 CYS A C 1
ATOM 1166 O O . CYS A 1 151 ? -7.972 7.606 3.345 1.00 96.62 151 CYS A O 1
ATOM 1168 N N . ALA A 1 152 ? -8.021 9.837 3.496 1.00 96.88 152 ALA A N 1
ATOM 1169 C CA . ALA A 1 152 ? -9.004 10.016 2.422 1.00 96.88 152 ALA A CA 1
ATOM 1170 C C . ALA A 1 152 ? -8.516 9.517 1.046 1.00 96.88 152 ALA A C 1
ATOM 1172 O O . ALA A 1 152 ? -9.331 9.226 0.170 1.00 96.88 152 ALA A O 1
ATOM 1173 N N . ARG A 1 153 ? -7.199 9.374 0.837 1.00 97.19 153 ARG A N 1
ATOM 1174 C CA . ARG A 1 153 ? -6.634 8.812 -0.402 1.00 97.19 153 ARG A CA 1
ATOM 1175 C C . ARG A 1 153 ? -6.929 7.318 -0.565 1.00 97.19 153 ARG A C 1
ATOM 1177 O O . ARG A 1 153 ? -6.782 6.797 -1.665 1.00 97.19 153 ARG A O 1
ATOM 1184 N N . LEU A 1 154 ? -7.367 6.643 0.498 1.00 97.69 154 LEU A N 1
ATOM 1185 C CA . LEU A 1 154 ? -7.665 5.208 0.512 1.00 97.69 154 LEU A CA 1
ATOM 1186 C C . LEU A 1 154 ? -9.124 4.873 0.218 1.00 97.69 154 LEU A C 1
ATOM 1188 O O . LEU A 1 154 ? -9.453 3.699 0.047 1.00 97.69 154 LEU A O 1
ATOM 1192 N N . ARG A 1 155 ? -9.990 5.886 0.098 1.00 97.44 155 ARG A N 1
ATOM 1193 C CA . ARG A 1 155 ? -11.407 5.713 -0.250 1.00 97.44 155 ARG A CA 1
ATOM 1194 C C . ARG A 1 155 ? -11.652 4.780 -1.436 1.00 97.44 155 ARG A C 1
ATOM 1196 O O . ARG A 1 155 ? -12.601 4.011 -1.326 1.00 97.44 155 ARG A O 1
ATOM 1203 N N . PRO A 1 156 ? -10.826 4.742 -2.505 1.00 98.44 156 PRO A N 1
ATOM 1204 C CA . PRO A 1 156 ? -11.072 3.807 -3.599 1.00 98.44 156 PRO A CA 1
ATOM 1205 C C . PRO A 1 156 ? -11.096 2.332 -3.169 1.00 98.44 156 PRO A C 1
ATOM 1207 O O . PRO A 1 156 ? -11.875 1.569 -3.731 1.00 98.44 156 PRO A O 1
ATOM 1210 N N . PHE A 1 157 ? -10.315 1.917 -2.160 1.00 98.62 157 PHE A N 1
ATOM 1211 C CA . PHE A 1 157 ? -10.403 0.551 -1.618 1.00 98.62 157 PHE A CA 1
ATOM 1212 C C . PHE A 1 157 ? -11.752 0.314 -0.938 1.00 98.62 157 PHE A C 1
ATOM 1214 O O . PHE A 1 157 ? -12.439 -0.655 -1.252 1.00 98.62 157 PHE A O 1
ATOM 1221 N N . VAL A 1 158 ? -12.169 1.235 -0.068 1.00 98.19 158 VAL A N 1
ATOM 1222 C CA . VAL A 1 158 ? -13.444 1.140 0.656 1.00 98.19 158 VAL A CA 1
ATOM 1223 C C . VAL A 1 158 ? -14.635 1.163 -0.308 1.00 98.19 158 VAL A C 1
ATOM 1225 O O . VAL A 1 158 ? -15.551 0.353 -0.182 1.00 98.19 158 VAL A O 1
ATOM 1228 N N . GLU A 1 159 ? -14.612 2.046 -1.307 1.00 98.31 159 GLU A N 1
ATOM 1229 C CA . GLU A 1 159 ? -15.635 2.147 -2.356 1.00 98.31 159 GLU A CA 1
ATOM 1230 C C . GLU A 1 159 ? -15.690 0.888 -3.235 1.00 98.31 159 GLU A C 1
ATOM 1232 O O . GLU A 1 159 ? -16.769 0.498 -3.680 1.00 98.31 159 GLU A O 1
ATOM 1237 N N . ALA A 1 160 ? -14.557 0.205 -3.426 1.00 98.44 160 ALA A N 1
ATOM 1238 C CA . ALA A 1 160 ? -14.482 -1.099 -4.085 1.00 98.44 160 ALA A CA 1
ATOM 1239 C C . ALA A 1 160 ? -14.885 -2.280 -3.175 1.00 98.44 160 ALA A C 1
ATOM 1241 O O . ALA A 1 160 ? -14.809 -3.431 -3.606 1.00 98.44 160 ALA A O 1
ATOM 1242 N N . GLY A 1 161 ? -15.300 -2.025 -1.928 1.00 98.31 161 GLY A N 1
ATOM 1243 C CA . GLY A 1 161 ? -15.658 -3.062 -0.955 1.00 98.31 161 GLY A CA 1
ATOM 1244 C C . GLY A 1 161 ? -14.459 -3.842 -0.408 1.00 98.31 161 GLY A C 1
ATOM 1245 O O . GLY A 1 161 ? -14.628 -4.964 0.066 1.00 98.31 161 GLY A O 1
ATOM 1246 N N . LYS A 1 162 ? -13.254 -3.271 -0.493 1.00 98.56 162 LYS A N 1
ATOM 1247 C CA . LYS A 1 162 ? -11.996 -3.875 -0.048 1.00 98.56 162 LYS A CA 1
ATOM 1248 C C . LYS A 1 162 ? -11.583 -3.327 1.313 1.00 98.56 162 LYS A C 1
ATOM 1250 O O . LYS A 1 162 ? -11.803 -2.155 1.620 1.00 98.56 162 LYS A O 1
ATOM 1255 N N . ALA A 1 163 ? -10.982 -4.187 2.130 1.00 98.06 163 ALA A N 1
ATOM 1256 C CA . ALA A 1 163 ? -10.543 -3.816 3.469 1.00 98.06 163 ALA A CA 1
ATOM 1257 C C . ALA A 1 163 ? -9.347 -2.850 3.423 1.00 98.06 163 ALA A C 1
ATOM 1259 O O . ALA A 1 163 ? -8.500 -2.916 2.530 1.00 98.06 163 ALA A O 1
ATOM 1260 N N . VAL A 1 164 ? -9.267 -1.974 4.423 1.00 98.38 164 VAL A N 1
ATOM 1261 C CA . VAL A 1 164 ? -8.126 -1.081 4.647 1.00 98.38 164 VAL A CA 1
ATOM 1262 C C . VAL A 1 164 ? -7.711 -1.214 6.107 1.00 98.38 164 VAL A C 1
ATOM 1264 O O . VAL A 1 164 ? -8.447 -0.789 6.997 1.00 98.38 164 VAL A O 1
ATOM 1267 N N . PHE A 1 165 ? -6.545 -1.804 6.351 1.00 97.25 165 PHE A N 1
ATOM 1268 C CA . PHE A 1 165 ? -5.988 -2.044 7.681 1.00 97.25 165 PHE A CA 1
ATOM 1269 C C . PHE A 1 165 ? -5.008 -0.928 8.043 1.00 97.25 165 PHE A C 1
ATOM 1271 O O . PHE A 1 165 ? -3.806 -1.050 7.829 1.00 97.25 165 PHE A O 1
ATOM 1278 N N . ALA A 1 166 ? -5.522 0.188 8.555 1.00 96.31 166 ALA A N 1
ATOM 1279 C CA . ALA A 1 166 ? -4.700 1.355 8.846 1.00 96.31 166 ALA A CA 1
ATOM 1280 C C . ALA A 1 166 ? -3.973 1.242 10.187 1.00 96.31 166 ALA A C 1
ATOM 1282 O O . ALA A 1 166 ? -4.552 0.806 11.188 1.00 96.31 166 ALA A O 1
ATOM 1283 N N . VAL A 1 167 ? -2.723 1.701 10.238 1.00 94.75 167 VAL A N 1
ATOM 1284 C CA . VAL A 1 167 ? -1.971 1.827 11.489 1.00 94.75 167 VAL A CA 1
ATOM 1285 C C . VAL A 1 167 ? -1.357 3.216 11.631 1.00 94.75 167 VAL A C 1
ATOM 1287 O O . VAL A 1 167 ? -0.746 3.727 10.708 1.00 94.75 167 VAL A O 1
ATOM 1290 N N . ASP A 1 168 ? -1.496 3.824 12.806 1.00 94.12 168 ASP A N 1
ATOM 1291 C CA . ASP A 1 168 ? -0.803 5.064 13.172 1.00 94.12 168 ASP A CA 1
ATOM 1292 C C . ASP A 1 168 ? 0.012 4.856 14.456 1.00 94.12 168 ASP A C 1
ATOM 1294 O O . ASP A 1 168 ? -0.348 4.052 15.328 1.00 94.12 168 ASP A O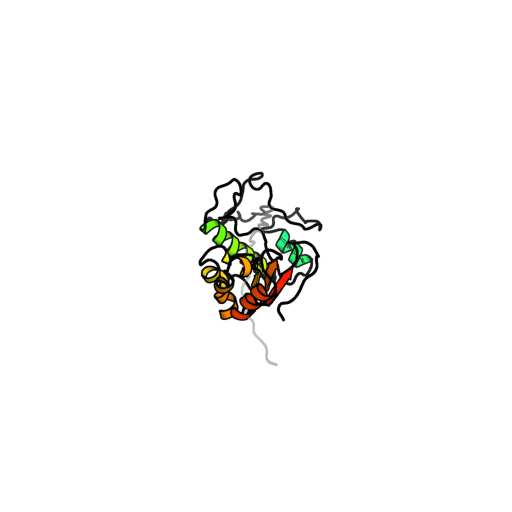 1
ATOM 1298 N N . TYR A 1 169 ? 1.100 5.612 14.600 1.00 91.62 169 TYR A N 1
ATOM 1299 C CA . TYR A 1 169 ? 2.040 5.464 15.707 1.00 91.62 169 TYR A CA 1
ATOM 1300 C C . TYR A 1 169 ? 1.998 6.658 16.667 1.00 91.62 169 TYR A C 1
ATOM 1302 O O . TYR A 1 169 ? 1.977 7.824 16.276 1.00 91.62 169 TYR A O 1
ATOM 1310 N N . ALA A 1 170 ? 2.000 6.377 17.969 1.00 86.69 170 ALA A N 1
ATOM 1311 C CA . ALA A 1 170 ? 2.239 7.391 18.989 1.00 86.69 170 ALA A CA 1
ATOM 1312 C C . ALA A 1 170 ? 3.755 7.660 19.127 1.00 86.69 170 ALA A C 1
ATOM 1314 O O . ALA A 1 170 ? 4.535 6.718 19.042 1.00 86.69 170 ALA A O 1
ATOM 1315 N N . PRO A 1 171 ? 4.187 8.905 19.412 1.00 86.19 171 PRO A N 1
ATOM 1316 C CA . PRO A 1 171 ? 3.363 10.090 19.658 1.00 86.19 171 PRO A CA 1
ATOM 1317 C C . PRO A 1 171 ? 2.959 10.858 18.387 1.00 86.19 171 PRO A C 1
ATOM 1319 O O . PRO A 1 171 ? 2.297 11.886 18.516 1.00 86.19 171 PRO A O 1
ATOM 1322 N N . GLY A 1 172 ? 3.353 10.394 17.199 1.00 82.94 172 GLY A N 1
ATOM 1323 C CA . GLY A 1 172 ? 3.138 11.095 15.932 1.00 82.94 172 GLY A CA 1
ATOM 1324 C C . GLY A 1 172 ? 1.663 11.373 15.602 1.00 82.94 172 GLY A C 1
ATOM 1325 O O . GLY A 1 172 ? 1.341 12.457 15.114 1.00 82.94 172 GLY A O 1
ATOM 1326 N N . ALA A 1 173 ? 0.745 10.497 16.028 1.00 84.62 173 ALA A N 1
ATOM 1327 C CA . ALA A 1 173 ? -0.690 10.781 16.064 1.00 84.62 173 ALA A CA 1
ATOM 1328 C C . ALA A 1 173 ? -1.331 10.499 17.441 1.00 84.62 173 ALA A C 1
ATOM 1330 O O . ALA A 1 173 ? -1.242 9.399 17.994 1.00 84.62 173 ALA A O 1
ATOM 1331 N N . ASP A 1 174 ? -2.068 11.479 17.995 1.00 89.25 174 ASP A N 1
ATOM 1332 C CA . ASP A 1 174 ? -2.918 11.247 19.177 1.00 89.25 174 ASP A CA 1
ATOM 1333 C C . ASP A 1 174 ? -4.008 10.228 18.839 1.00 89.25 174 ASP A C 1
ATOM 1335 O O . ASP A 1 174 ? -4.779 10.413 17.895 1.00 89.25 174 ASP A O 1
ATOM 1339 N N . ARG A 1 175 ? -4.153 9.202 19.686 1.00 90.38 175 ARG A N 1
ATOM 1340 C CA . ARG A 1 175 ? -5.123 8.113 19.495 1.00 90.38 175 ARG A CA 1
ATOM 1341 C C . ARG A 1 175 ? -6.531 8.599 19.161 1.00 90.38 175 ARG A C 1
ATOM 1343 O O . ARG A 1 175 ? -7.199 7.990 18.334 1.00 90.38 175 ARG A O 1
ATOM 1350 N N . ARG A 1 176 ? -7.043 9.642 19.829 1.00 92.38 176 ARG A N 1
ATOM 1351 C CA . ARG A 1 176 ? -8.421 10.088 19.553 1.00 92.38 176 ARG A CA 1
ATOM 1352 C C . ARG A 1 176 ? -8.516 10.730 18.180 1.00 92.38 176 ARG A C 1
ATOM 1354 O O . ARG A 1 176 ? -9.537 10.552 17.525 1.00 92.38 176 ARG A O 1
ATOM 1361 N N . THR A 1 177 ? -7.501 11.486 17.776 1.00 92.00 177 THR A N 1
ATOM 1362 C CA . THR A 1 177 ? -7.435 12.103 16.450 1.00 92.00 177 THR A CA 1
ATOM 1363 C C . THR A 1 177 ? -7.305 11.046 15.364 1.00 92.00 177 THR A C 1
ATOM 1365 O O . THR A 1 177 ? -8.158 11.023 14.481 1.00 92.00 177 THR A O 1
ATOM 1368 N N . ALA A 1 178 ? -6.358 10.116 15.494 1.00 94.69 178 ALA A N 1
ATOM 1369 C CA . ALA A 1 178 ? -6.174 9.032 14.534 1.00 94.69 178 ALA A CA 1
ATOM 1370 C C . ALA A 1 178 ? -7.442 8.185 14.369 1.00 94.69 178 ALA A C 1
ATOM 1372 O O . ALA A 1 178 ? -7.980 8.065 13.274 1.00 94.69 178 ALA A O 1
ATOM 1373 N N . CYS A 1 179 ? -8.048 7.748 15.477 1.00 95.44 179 CYS A N 1
ATOM 1374 C CA . CYS A 1 179 ? -9.283 6.973 15.400 1.00 95.44 179 CYS A CA 1
ATOM 1375 C C . CYS A 1 179 ? -10.486 7.753 14.851 1.00 95.44 179 CYS A C 1
ATOM 1377 O O . CYS A 1 179 ? -11.429 7.142 14.352 1.00 95.44 179 CYS A O 1
ATOM 1379 N N . ARG A 1 180 ? -10.514 9.091 14.956 1.00 95.94 180 ARG A N 1
ATOM 1380 C CA . ARG A 1 180 ? -11.536 9.895 14.263 1.00 95.94 180 ARG A CA 1
ATOM 1381 C C . ARG A 1 180 ? -11.298 9.901 12.755 1.00 95.94 180 ARG A C 1
ATOM 1383 O O . ARG A 1 180 ? -12.273 9.752 12.031 1.00 95.94 180 ARG A O 1
ATOM 1390 N N . ALA A 1 181 ? -10.049 10.042 12.311 1.00 96.19 181 ALA A N 1
ATOM 1391 C CA . ALA A 1 181 ? -9.696 9.989 10.895 1.00 96.19 181 ALA A CA 1
ATOM 1392 C C . ALA A 1 181 ? -10.015 8.612 10.290 1.00 96.19 181 ALA A C 1
ATOM 1394 O O . ALA A 1 181 ? -10.695 8.543 9.272 1.00 96.19 181 ALA A O 1
ATOM 1395 N N . HIS A 1 182 ? -9.646 7.522 10.971 1.00 96.94 182 HIS A N 1
ATOM 1396 C CA . HIS A 1 182 ? -9.949 6.164 10.504 1.00 96.94 182 HIS A CA 1
ATOM 1397 C C . HIS A 1 182 ? -11.453 5.918 10.346 1.00 96.94 182 HIS A C 1
ATOM 1399 O O . HIS A 1 182 ? -11.905 5.438 9.310 1.00 96.94 182 HIS A O 1
ATOM 1405 N N . ARG A 1 183 ? -12.260 6.317 11.338 1.00 96.56 183 ARG A N 1
ATOM 1406 C CA . ARG A 1 183 ? -13.724 6.180 11.251 1.00 96.56 183 ARG A CA 1
ATOM 1407 C C . ARG A 1 183 ? -14.351 7.051 10.168 1.00 96.56 183 ARG A C 1
ATOM 1409 O O . ARG A 1 183 ? -15.354 6.643 9.596 1.00 96.56 183 ARG A O 1
ATOM 1416 N N . ALA A 1 184 ? -13.803 8.239 9.908 1.00 97.25 184 ALA A N 1
ATOM 1417 C CA . ALA A 1 184 ? -14.323 9.127 8.870 1.00 97.25 184 ALA A CA 1
ATOM 1418 C C . ALA A 1 184 ? -14.211 8.504 7.470 1.00 97.25 184 ALA A C 1
ATOM 1420 O O . ALA A 1 184 ? -15.088 8.724 6.641 1.00 97.25 184 ALA A O 1
ATOM 1421 N N . GLU A 1 185 ? -13.178 7.688 7.249 1.00 97.38 185 GLU A N 1
ATOM 1422 C CA . GLU A 1 185 ? -12.915 7.018 5.972 1.00 97.38 185 GLU A CA 1
ATOM 1423 C C . GLU A 1 185 ? -13.340 5.540 5.961 1.00 97.38 185 GLU A C 1
ATOM 1425 O O . GLU A 1 185 ? -13.103 4.848 4.978 1.00 97.38 185 GLU A O 1
ATOM 1430 N N . ASN A 1 186 ? -13.996 5.054 7.025 1.00 96.69 186 ASN A N 1
ATOM 1431 C CA . ASN A 1 186 ? -14.445 3.663 7.171 1.00 96.69 186 ASN A CA 1
ATOM 1432 C C . ASN A 1 186 ? -13.311 2.631 6.977 1.00 96.69 186 ASN A C 1
ATOM 1434 O O . ASN A 1 186 ? -13.451 1.668 6.224 1.00 96.69 186 ASN A O 1
ATOM 1438 N N . VAL A 1 187 ? -12.184 2.849 7.663 1.00 95.88 187 VAL A N 1
ATOM 1439 C CA . VAL A 1 187 ? -11.023 1.941 7.654 1.00 95.88 187 VAL A CA 1
ATOM 1440 C C . VAL A 1 187 ? -10.807 1.283 9.023 1.00 95.88 187 VAL A C 1
ATOM 1442 O O . VAL A 1 187 ? -11.107 1.871 10.069 1.00 95.88 187 VAL A O 1
ATOM 1445 N N . ASP A 1 188 ? -10.246 0.073 9.027 1.00 95.94 188 ASP A N 1
ATOM 1446 C CA . ASP A 1 188 ? -9.952 -0.705 10.233 1.00 95.94 188 ASP A CA 1
ATOM 1447 C C . ASP A 1 188 ? -8.646 -0.226 10.883 1.00 95.94 188 ASP A C 1
ATOM 1449 O O . ASP A 1 188 ? -7.548 -0.648 10.524 1.00 95.94 188 ASP A O 1
ATOM 1453 N N . GLY A 1 189 ? -8.779 0.682 11.851 1.00 94.38 189 GLY A N 1
ATOM 1454 C CA . GLY A 1 189 ? -7.660 1.391 12.473 1.00 94.38 189 GLY A CA 1
ATOM 1455 C C . GLY A 1 189 ? -7.033 0.739 13.714 1.00 94.38 189 GLY A C 1
ATOM 1456 O O . GLY A 1 189 ? -7.729 0.363 14.673 1.00 94.38 189 GLY A O 1
ATOM 1457 N N . LEU A 1 190 ? -5.697 0.714 13.756 1.00 93.00 190 LEU A N 1
ATOM 1458 C CA . LEU A 1 190 ? -4.862 0.373 14.911 1.00 93.00 190 LEU A CA 1
ATOM 1459 C C . LEU A 1 190 ? -3.932 1.527 15.298 1.00 93.00 190 LEU A C 1
ATOM 1461 O O . LEU A 1 190 ? -3.358 2.191 14.448 1.00 93.00 190 LEU A O 1
ATOM 1465 N N . ILE A 1 191 ? -3.719 1.708 16.603 1.00 91.44 191 ILE A N 1
ATOM 1466 C CA . ILE A 1 191 ? -2.692 2.606 17.140 1.00 91.44 191 ILE A CA 1
ATOM 1467 C C . ILE A 1 191 ? -1.616 1.786 17.849 1.00 91.44 191 ILE A C 1
ATOM 1469 O O . ILE A 1 191 ? -1.943 0.990 18.742 1.00 91.44 191 ILE A O 1
ATOM 1473 N N . LYS A 1 192 ? -0.353 2.007 17.476 1.00 89.44 192 LYS A N 1
ATOM 1474 C CA . LYS A 1 192 ? 0.841 1.361 18.049 1.00 89.44 192 LYS A CA 1
ATOM 1475 C C . LYS A 1 192 ? 1.803 2.392 18.654 1.00 89.44 192 LYS A C 1
ATOM 1477 O O . LYS A 1 192 ? 1.645 3.592 18.454 1.00 89.44 192 LYS A O 1
ATOM 1482 N N . THR A 1 193 ? 2.780 1.930 19.433 1.00 83.69 193 THR A N 1
ATOM 1483 C CA . THR A 1 193 ? 3.823 2.776 20.050 1.00 83.69 193 THR A CA 1
ATOM 1484 C C . THR A 1 193 ? 5.148 2.784 19.287 1.00 83.69 193 THR A C 1
ATOM 1486 O O . THR A 1 193 ? 5.907 3.732 19.449 1.00 83.69 193 THR A O 1
ATOM 1489 N N . ALA A 1 194 ? 5.397 1.790 1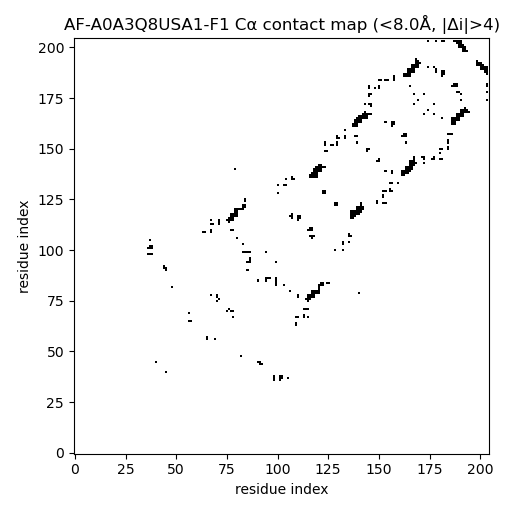8.429 1.00 71.31 194 ALA A N 1
ATOM 1490 C CA . ALA A 1 194 ? 6.533 1.761 17.510 1.00 71.31 194 ALA A CA 1
ATOM 1491 C C . ALA A 1 194 ? 6.267 0.847 16.289 1.00 71.31 194 ALA A C 1
ATOM 1493 O O . ALA A 1 194 ? 5.556 -0.165 16.419 1.00 71.31 194 ALA A O 1
ATOM 1494 N N . PRO A 1 195 ? 6.843 1.165 15.115 1.00 67.56 195 PRO A N 1
ATOM 1495 C CA . PRO A 1 195 ? 7.009 0.226 14.006 1.00 67.56 195 PRO A CA 1
ATOM 1496 C C . PRO A 1 195 ? 8.253 -0.668 14.211 1.00 67.56 195 PRO A C 1
ATOM 1498 O O . PRO A 1 195 ? 9.218 -0.237 14.840 1.00 67.56 195 PRO A O 1
ATOM 1501 N N . PRO A 1 196 ? 8.303 -1.898 13.674 1.00 59.44 196 PRO A N 1
ATOM 1502 C CA . PRO A 1 196 ? 7.272 -2.928 13.610 1.00 59.44 196 PRO A CA 1
ATOM 1503 C C . PRO A 1 196 ? 7.367 -3.866 14.835 1.00 59.44 196 PRO A C 1
ATOM 1505 O O . PRO A 1 196 ? 7.159 -5.071 14.734 1.00 59.44 196 PRO A O 1
ATOM 1508 N N . THR A 1 197 ? 7.695 -3.357 16.025 1.00 57.53 197 THR A N 1
ATOM 1509 C CA . THR A 1 197 ? 7.865 -4.220 17.204 1.00 57.53 197 THR A CA 1
ATOM 1510 C C . THR A 1 197 ? 6.526 -4.804 17.679 1.00 57.53 197 THR A C 1
ATOM 1512 O O . THR A 1 197 ? 5.446 -4.239 17.447 1.00 57.53 197 THR A O 1
ATOM 1515 N N . GLY A 1 198 ? 6.584 -5.950 18.369 1.00 55.03 198 GLY A N 1
ATOM 1516 C CA . GLY A 1 198 ? 5.445 -6.621 19.020 1.00 55.03 198 GLY A CA 1
ATOM 1517 C C . GLY A 1 198 ? 4.868 -5.865 20.226 1.00 55.03 198 GLY A C 1
ATOM 1518 O O . GLY A 1 198 ? 4.318 -6.473 21.143 1.00 55.03 198 GLY A O 1
ATOM 1519 N N . GLU A 1 199 ? 5.033 -4.545 20.255 1.00 60.19 199 GLU A N 1
ATOM 1520 C CA . GLU A 1 199 ? 4.546 -3.667 21.304 1.00 60.19 199 GLU A CA 1
ATOM 1521 C C . GLU A 1 199 ? 3.014 -3.562 21.340 1.00 60.19 199 GLU A C 1
ATOM 1523 O O . GLU A 1 199 ? 2.261 -4.064 20.501 1.00 60.19 199 GLU A O 1
ATOM 1528 N N . TYR A 1 200 ? 2.547 -2.889 22.385 1.00 72.06 200 TYR A N 1
ATOM 1529 C CA . TYR A 1 200 ? 1.149 -2.694 22.709 1.00 72.06 200 TYR A CA 1
ATOM 1530 C C . TYR A 1 200 ? 0.348 -2.029 21.572 1.00 72.06 200 TYR A C 1
ATOM 1532 O O . TYR A 1 200 ? 0.745 -1.007 21.013 1.00 72.06 200 TYR A O 1
ATOM 1540 N N . ARG A 1 201 ? -0.833 -2.588 21.271 1.00 80.88 201 ARG A N 1
ATOM 1541 C CA . ARG A 1 201 ? -1.766 -2.094 20.242 1.00 80.88 201 ARG A CA 1
ATOM 1542 C C . ARG A 1 201 ? -3.128 -1.733 20.830 1.00 80.88 201 ARG A C 1
ATOM 1544 O O . ARG A 1 201 ? -3.649 -2.455 21.683 1.00 80.88 201 ARG A O 1
ATOM 1551 N N . LYS A 1 202 ? -3.749 -0.661 20.327 1.00 83.69 202 LYS A N 1
ATOM 1552 C CA . LYS A 1 202 ? -5.151 -0.303 20.614 1.00 83.69 202 LYS A CA 1
ATOM 1553 C C . LYS A 1 202 ? -5.958 -0.194 19.323 1.00 83.69 202 LYS A C 1
ATOM 1555 O O . LYS A 1 202 ? -5.560 0.525 18.418 1.00 83.69 202 LYS A O 1
ATOM 1560 N N . ARG A 1 203 ? -7.114 -0.860 19.272 1.00 87.38 203 ARG A N 1
ATOM 1561 C CA . ARG A 1 203 ? -8.091 -0.718 18.179 1.00 87.38 203 ARG A CA 1
ATOM 1562 C C . ARG A 1 203 ? -8.862 0.593 18.302 1.00 87.38 203 ARG A C 1
ATOM 1564 O O . ARG A 1 203 ? -9.079 1.076 19.419 1.00 87.38 203 ARG A O 1
ATOM 1571 N N . CYS A 1 204 ? -9.297 1.131 17.166 1.00 83.94 204 CYS A N 1
ATOM 1572 C CA . CYS A 1 204 ? -10.079 2.362 17.129 1.00 83.94 204 CYS A CA 1
ATOM 1573 C C . CYS A 1 204 ? -11.556 2.218 17.521 1.00 83.94 204 CYS A C 1
ATOM 1575 O O . CYS A 1 204 ? -12.157 3.240 17.864 1.00 83.94 204 CYS A O 1
ATOM 1577 N N . GLY A 1 205 ? -12.049 0.981 17.658 1.00 61.59 205 GLY A N 1
ATOM 1578 C CA . GLY A 1 205 ? -13.375 0.666 18.197 1.00 61.59 205 GLY A CA 1
ATOM 1579 C C . GLY A 1 205 ? -14.472 0.787 17.160 1.00 61.59 205 GLY A C 1
ATOM 1580 O O . GLY A 1 205 ? -14.513 1.841 16.485 1.00 61.59 205 GLY A O 1
#

Solvent-accessible surface area (backbone atoms only — not comparable to full-atom values): 13009 Å² total; per-residue (Å²): 142,88,81,88,85,86,85,87,81,81,91,76,91,73,89,72,81,86,77,81,78,83,78,79,82,75,88,71,71,73,77,76,72,78,52,94,66,65,80,77,81,58,95,84,53,71,84,81,82,86,76,96,68,94,69,88,78,84,77,90,57,95,65,98,53,64,66,56,55,48,40,46,72,72,64,46,69,51,49,68,66,70,92,62,66,60,81,89,52,84,68,83,65,95,75,53,72,66,48,45,52,38,49,54,51,48,55,24,52,57,25,48,76,62,72,22,42,25,34,39,42,47,44,58,79,46,86,64,42,34,73,73,44,45,87,60,36,60,29,35,35,40,65,35,28,52,58,72,70,46,49,73,55,50,40,55,36,46,77,69,74,25,54,36,50,33,36,34,39,43,84,75,28,55,66,71,58,32,35,47,48,28,57,74,54,71,37,55,35,36,38,31,64,55,87,91,56,95,64,70,75,45,72,53,126

Mean predicted aligned error: 13.18 Å

Foldseek 3Di:
DDDDDDDDDDDDDDPDDDPPPPPPDDPPPPPPPPPVQADDDDVPLQDDDDDDDPDDFPPVDDDPDRVLVVCLVVVHQADEDPPLPCPPPPRPDDDDPSNSLSVLQVVLVSNVVSNHAYEAEQLLVDQPSCVVRLVSHQEYEYEQCQLVVRLQSNLVCVVVVGAYEYEYEPPSPDLQSQLVSCVVSVHWYKYAHDPPDPGDIDTSD

Secondary structure (DSSP, 8-state):
-----------------------------------TT---PPTTS---------SPP--SS--S-HHHHHHHHHT-SEE---S--GGGS--SS---HHHHHHHHHHHHHHHHHTT-EEEEESGGGSTTHHHHHTTT-SEEE-BSHHHHT-GGGGHHHHHTT-EEEEEEETTTS-HHHHHHHHHHTT-EEEEESSSSSS--EEE--

Radius of gyration: 27.43 Å; Cα contacts (8 Å, |Δi|>4): 267; chains: 1; bounding box: 55×75×73 Å

pLDDT: mean 78.05, std 20.41, range [30.52, 98.69]